Protein AF-A0A3M1BDI4-F1 (afdb_monomer)

Nearest PDB structures (foldseek):
  7b5i-assembly1_AA  TM=7.059E-01  e=6.772E-08  Nostoc sp. PCC 7120 = FACHB-418
  7adz-assembly1_0A  TM=6.564E-01  e=5.401E-08  Algoriphagus machipongonensis
  9b42-assembly1_H  TM=4.710E-01  e=7.759E-03  Pseudomonas virus Pa193
  8fvh-assembly1_b  TM=4.105E-01  e=3.999E-02  Pseudomonas phage vB_PaeM_E217
  2erj-assembly2_F  TM=3.329E-01  e=6.653E-02  Homo sapiens

Solvent-accessible surface area (backbone atoms only — not comparable to full-atom values): 19518 Å² total; per-residue (Å²): 93,22,42,87,61,47,64,57,43,52,52,45,24,55,42,50,52,51,42,52,47,34,41,75,73,70,43,70,74,48,45,66,43,73,42,61,83,77,54,57,60,73,90,56,70,55,34,30,39,34,48,28,82,79,47,77,45,76,39,80,85,42,53,84,39,60,57,91,83,80,45,59,94,79,38,48,64,62,41,32,53,29,29,32,41,32,33,40,38,35,44,42,62,42,84,50,84,74,50,74,78,64,70,54,65,57,60,55,47,28,52,49,53,42,52,50,55,53,48,54,45,63,78,50,36,62,46,46,50,65,56,40,52,67,55,40,56,81,81,48,46,79,80,52,46,60,60,62,87,64,56,36,30,51,40,84,41,91,69,53,74,67,56,52,50,51,53,34,59,72,56,76,48,83,83,71,73,66,52,39,33,38,36,36,55,46,55,29,52,60,89,66,83,67,47,71,67,80,79,86,86,60,36,64,97,81,57,50,67,86,86,77,84,89,69,82,72,36,34,68,75,44,78,46,70,64,95,64,102,61,96,46,46,46,61,50,40,59,39,41,37,34,37,37,57,60,58,58,83,45,52,36,39,37,40,38,39,97,91,52,95,65,70,44,76,44,65,51,49,88,87,51,46,38,44,38,40,36,35,70,41,57,47,66,86,41,72,65,42,62,75,73,51,76,67,45,68,27,42,37,30,46,38,33,31,44,100,90,46,79,75,42,67,31,53,76,46,82,44,47,36,41,77,83,86,90,75,85,80,84,78,78,74,85,128

Foldseek 3Di:
DAAPCLVVLVVLLLLVLLQVLCVVVVNNFEHEAADQPVCPPPPDQAKYKYKYFQDKDFDPPQQPDDDPPVDDVQWDFHTWGKIKTKIKIFIAGGDDPVCVVVVPVRVVVRVVSQVSSVVSCVVPQWADLVSSLVSDDPVCSVVGPSPDDDIKGKAWDDDDPVRLVVSVVVSVDDRGDITMIIIDIRTHGDPDDMDHDDDDPAQPPVSDHDDDDPDDAWAFPDWDFPDDPDPAHEAFGKIKTFTAQQDAPFKWKWWDDPPAPDIDIWGFDPPDDRGMTMTTGHHPPDPCSVVRDDFAKIWIWMWHDHPPDPIGIYDIDIGGYHDDDPDDDDPDDDD

Secondary structure (DSSP, 8-state):
---TTHHHHHHHHHHHHHHHHHHHTT-TTPEEE---TTTTTTT--S-EEEEEEEEEEE-TTTTT---TTTS-TT-B----EEEEEEEEEEEE----TTHHHHSSHHHHHHHHHHHHHHHHHHH--EE-HHHHHHTS-TTGGGT-----SSPEEEEEEPPPHHHHHHHHHHTTS----EEEEEEEEEEE---SPPBPPPP---SSTTS-------SPPPEEEEEEPPSSS-SSB-TT-EEEEEEES---SEEEEEEE-TT-SS-EEEPPPSS--SSEEEEEPPPTT-HHHHHH--SEEEEEEEEEE-SSSPPEEEEEEEEEE----------PPP-

pLDDT: mean 84.53, std 10.42, range [51.0, 97.62]

Structure (mmCIF, N/CA/C/O backbone):
data_AF-A0A3M1BDI4-F1
#
_entry.id   AF-A0A3M1BDI4-F1
#
loop_
_atom_site.group_PDB
_atom_site.id
_atom_site.type_symbol
_atom_site.label_atom_id
_atom_site.label_alt_id
_atom_site.label_comp_id
_atom_site.label_asym_id
_atom_site.label_entity_id
_atom_site.label_seq_id
_atom_site.pdbx_PDB_ins_code
_atom_site.Cartn_x
_atom_site.Cartn_y
_atom_site.Cartn_z
_atom_site.occupancy
_atom_site.B_iso_or_equiv
_atom_site.auth_seq_id
_atom_site.auth_comp_id
_atom_site.auth_asym_id
_atom_site.auth_atom_id
_atom_site.pdbx_PDB_model_num
ATOM 1 N N . MET A 1 1 ? 11.043 -15.111 -0.184 1.00 62.72 1 MET A N 1
ATOM 2 C CA . MET A 1 1 ? 10.986 -13.849 0.579 1.00 62.72 1 MET A CA 1
ATOM 3 C C . MET A 1 1 ? 11.565 -12.783 -0.316 1.00 62.72 1 MET A C 1
ATOM 5 O O . MET A 1 1 ? 12.757 -12.857 -0.602 1.00 62.72 1 MET A O 1
ATOM 9 N N . SER A 1 2 ? 10.750 -11.836 -0.771 1.00 76.94 2 SER A N 1
ATOM 10 C CA . SER A 1 2 ? 11.238 -10.775 -1.657 1.00 76.94 2 SER A CA 1
ATOM 11 C C . SER A 1 2 ? 12.243 -9.891 -0.916 1.00 76.94 2 SER A C 1
ATOM 13 O O . SER A 1 2 ? 11.945 -9.356 0.152 1.00 76.94 2 SER A O 1
ATOM 15 N N . ASN A 1 3 ? 13.457 -9.769 -1.450 1.00 83.62 3 ASN A N 1
ATOM 16 C CA . ASN A 1 3 ? 14.582 -9.082 -0.809 1.00 83.62 3 ASN A CA 1
ATOM 17 C C . ASN A 1 3 ? 14.910 -7.755 -1.523 1.00 83.62 3 ASN A C 1
ATOM 19 O O . ASN A 1 3 ? 14.220 -7.341 -2.457 1.00 83.62 3 ASN A O 1
ATOM 23 N N . ALA A 1 4 ? 15.981 -7.076 -1.100 1.00 83.25 4 ALA A N 1
ATOM 24 C CA . ALA A 1 4 ? 16.417 -5.813 -1.704 1.00 83.25 4 ALA A CA 1
ATOM 25 C C . ALA A 1 4 ? 16.771 -5.925 -3.203 1.00 83.25 4 ALA A C 1
ATOM 27 O O . ALA A 1 4 ? 16.759 -4.921 -3.912 1.00 83.25 4 ALA A O 1
ATOM 28 N N . LEU A 1 5 ? 17.041 -7.135 -3.705 1.00 85.19 5 LEU A N 1
ATOM 29 C CA . LEU A 1 5 ? 17.376 -7.389 -5.108 1.00 85.19 5 LEU A CA 1
ATOM 30 C C . LEU A 1 5 ? 16.141 -7.439 -6.023 1.00 85.19 5 LEU A C 1
ATOM 32 O O . LEU A 1 5 ? 16.285 -7.514 -7.242 1.00 85.19 5 LEU A O 1
ATOM 36 N N . SER A 1 6 ? 14.930 -7.330 -5.469 1.00 86.44 6 SER A N 1
ATOM 37 C CA . SER A 1 6 ? 13.676 -7.370 -6.237 1.00 86.44 6 SER A CA 1
ATOM 38 C C . SER A 1 6 ? 13.611 -6.299 -7.337 1.00 86.44 6 SER A C 1
ATOM 40 O O . SER A 1 6 ? 13.099 -6.561 -8.420 1.00 86.44 6 SER A O 1
ATOM 42 N N . ILE A 1 7 ? 14.194 -5.115 -7.112 1.00 89.69 7 ILE A N 1
ATOM 43 C CA . ILE A 1 7 ? 14.267 -4.044 -8.126 1.00 89.69 7 ILE A CA 1
ATOM 44 C C . ILE A 1 7 ? 15.152 -4.464 -9.311 1.00 89.69 7 ILE A C 1
ATOM 46 O O . ILE A 1 7 ? 14.807 -4.233 -10.473 1.00 89.69 7 ILE A O 1
ATOM 50 N N . ALA A 1 8 ? 16.292 -5.100 -9.025 1.00 88.69 8 ALA A N 1
ATOM 51 C CA . ALA A 1 8 ? 17.204 -5.592 -10.051 1.00 88.69 8 ALA A CA 1
ATOM 52 C C . ALA A 1 8 ? 16.559 -6.726 -10.860 1.00 88.69 8 ALA A C 1
ATOM 54 O O . ALA A 1 8 ? 16.638 -6.710 -12.086 1.00 88.69 8 ALA A O 1
ATOM 55 N N . ALA A 1 9 ? 15.848 -7.641 -10.193 1.00 88.00 9 ALA A N 1
ATOM 56 C CA . ALA A 1 9 ? 15.121 -8.725 -10.850 1.00 88.00 9 ALA A CA 1
ATOM 57 C C . ALA A 1 9 ? 14.045 -8.214 -11.814 1.00 88.00 9 ALA A C 1
ATOM 59 O O . ALA A 1 9 ? 13.989 -8.649 -12.964 1.00 88.00 9 ALA A O 1
ATOM 60 N N . VAL A 1 10 ? 13.237 -7.240 -11.386 1.00 90.75 10 VAL A N 1
ATOM 61 C CA . VAL A 1 10 ? 12.221 -6.617 -12.247 1.00 90.75 10 VAL A CA 1
ATOM 62 C C . VAL A 1 10 ? 12.873 -5.916 -13.440 1.00 90.75 10 VAL A C 1
ATOM 64 O O . VAL A 1 10 ? 12.442 -6.105 -14.574 1.00 90.75 10 VAL A O 1
ATOM 67 N N . THR A 1 11 ? 13.968 -5.183 -13.221 1.00 92.19 11 THR A N 1
ATOM 68 C CA . THR A 1 11 ? 14.703 -4.511 -14.307 1.00 92.19 11 THR A CA 1
ATOM 69 C C . THR A 1 11 ? 15.280 -5.510 -15.318 1.00 92.19 11 THR A C 1
ATOM 71 O O . THR A 1 11 ? 15.167 -5.299 -16.524 1.00 92.19 11 THR A O 1
ATOM 74 N N . ALA A 1 12 ? 15.874 -6.610 -14.846 1.00 90.06 12 ALA A N 1
ATOM 75 C CA . ALA A 1 12 ? 16.405 -7.671 -15.701 1.00 90.06 12 ALA A CA 1
ATOM 76 C C . ALA A 1 12 ? 15.294 -8.373 -16.495 1.00 90.06 12 ALA A C 1
ATOM 78 O O . ALA A 1 12 ? 15.466 -8.654 -17.678 1.00 90.06 12 ALA A O 1
ATOM 79 N N . THR A 1 13 ? 14.136 -8.590 -15.868 1.00 90.75 13 THR A N 1
ATOM 80 C CA . THR A 1 13 ? 12.965 -9.191 -16.520 1.00 90.75 13 THR A CA 1
ATOM 81 C C . THR A 1 13 ? 12.441 -8.298 -17.637 1.00 90.75 13 THR A C 1
ATOM 83 O O . THR A 1 13 ? 12.254 -8.774 -18.749 1.00 90.75 13 THR A O 1
ATOM 86 N N . LEU A 1 14 ? 12.277 -6.995 -17.383 1.00 93.00 14 LEU A N 1
ATOM 87 C CA . LEU A 1 14 ? 11.850 -6.032 -18.404 1.00 93.00 14 LEU A CA 1
ATOM 88 C C . LEU A 1 14 ? 12.836 -5.959 -19.571 1.00 93.00 14 LEU A C 1
ATOM 90 O O . LEU A 1 14 ? 12.423 -5.923 -20.727 1.00 93.00 14 LEU A O 1
ATOM 94 N N . ARG A 1 15 ? 14.140 -5.966 -19.274 1.00 92.88 15 ARG A N 1
ATOM 95 C CA . ARG A 1 15 ? 15.182 -6.012 -20.301 1.00 92.88 15 ARG A CA 1
ATOM 96 C C . ARG A 1 15 ? 15.047 -7.263 -21.170 1.00 92.88 15 ARG A C 1
ATOM 98 O O . ARG A 1 15 ? 14.983 -7.136 -22.385 1.00 92.88 15 ARG A O 1
ATOM 105 N N . ASN A 1 16 ? 14.968 -8.440 -20.553 1.00 90.88 16 ASN A N 1
ATOM 106 C CA . ASN A 1 16 ? 14.887 -9.709 -21.274 1.00 90.88 16 ASN A CA 1
ATOM 107 C C . ASN A 1 16 ? 13.584 -9.847 -22.067 1.00 90.88 16 ASN A C 1
ATOM 109 O O . ASN A 1 16 ? 13.605 -10.374 -23.174 1.00 90.88 16 ASN A O 1
ATOM 113 N N . LEU A 1 17 ? 12.473 -9.332 -21.537 1.00 91.88 17 LEU A N 1
ATOM 114 C CA . LEU A 1 17 ? 11.193 -9.265 -22.237 1.00 91.88 17 LEU A CA 1
ATOM 115 C C . LEU A 1 17 ? 11.310 -8.430 -23.515 1.00 91.88 17 LEU A C 1
ATOM 117 O O . LEU A 1 17 ? 10.859 -8.860 -24.575 1.00 91.88 17 LEU A O 1
ATOM 121 N N . LEU A 1 18 ? 11.954 -7.262 -23.433 1.00 92.38 18 LEU A N 1
ATOM 122 C CA . LEU A 1 18 ? 12.205 -6.424 -24.603 1.00 92.38 18 LEU A CA 1
ATOM 123 C C . LEU A 1 18 ? 13.181 -7.094 -25.579 1.00 92.38 18 LEU A C 1
ATOM 125 O O . LEU A 1 18 ? 12.882 -7.139 -26.767 1.00 92.38 18 LEU A O 1
ATOM 129 N N . ASP A 1 19 ? 14.295 -7.659 -25.100 1.00 91.75 19 ASP A N 1
ATOM 130 C CA . ASP A 1 19 ? 15.282 -8.359 -25.938 1.00 91.75 19 ASP A CA 1
ATOM 131 C C . ASP A 1 19 ? 14.628 -9.527 -26.709 1.00 91.75 19 ASP A C 1
ATOM 133 O O . ASP A 1 19 ? 14.758 -9.631 -27.929 1.00 91.75 19 ASP A O 1
ATOM 137 N N . GLN A 1 20 ? 13.861 -10.386 -26.029 1.00 90.31 20 GLN A N 1
ATOM 138 C CA . GLN A 1 20 ? 13.157 -11.510 -26.661 1.00 90.31 20 GLN A CA 1
ATOM 139 C C . GLN A 1 20 ? 12.059 -11.038 -27.620 1.00 90.31 20 GLN A C 1
ATOM 141 O O . GLN A 1 20 ? 11.921 -11.579 -28.718 1.00 90.31 20 GLN A O 1
ATOM 146 N N . GLY A 1 21 ? 11.290 -10.020 -27.230 1.00 90.25 21 GLY A N 1
ATOM 147 C CA . GLY A 1 21 ? 10.249 -9.446 -28.075 1.00 90.25 21 GLY A CA 1
ATOM 148 C C . GLY A 1 21 ? 10.804 -8.832 -29.363 1.00 90.25 21 GLY A C 1
ATOM 149 O O . GLY A 1 21 ? 10.223 -9.027 -30.429 1.00 90.25 21 GLY A O 1
ATOM 150 N N . LEU A 1 22 ? 11.958 -8.161 -29.291 1.00 90.44 22 LEU A N 1
ATOM 151 C CA . LEU A 1 22 ? 12.662 -7.606 -30.452 1.00 90.44 22 LEU A CA 1
ATOM 152 C C . LEU A 1 22 ? 13.152 -8.704 -31.398 1.00 90.44 22 LEU A C 1
ATOM 154 O O . LEU A 1 22 ? 12.934 -8.614 -32.607 1.00 90.44 22 LEU A O 1
ATOM 158 N N . ILE A 1 23 ? 13.748 -9.770 -30.856 1.00 90.25 23 ILE A N 1
ATOM 159 C CA . ILE A 1 23 ? 14.178 -10.932 -31.646 1.00 90.25 23 ILE A CA 1
ATOM 160 C C . ILE A 1 23 ? 12.980 -11.556 -32.377 1.00 90.25 23 ILE A C 1
ATOM 162 O O . ILE A 1 23 ? 13.057 -11.805 -33.580 1.00 90.25 23 ILE A O 1
ATOM 166 N N . ASN A 1 24 ? 11.857 -11.753 -31.681 1.00 88.75 24 ASN A N 1
ATOM 167 C CA . ASN A 1 24 ? 10.639 -12.329 -32.258 1.00 88.75 24 ASN A CA 1
ATOM 168 C C . ASN A 1 24 ? 10.003 -11.433 -33.332 1.00 88.75 24 ASN A C 1
ATOM 170 O O . ASN A 1 24 ? 9.415 -11.939 -34.286 1.00 88.75 24 ASN A O 1
ATOM 174 N N . ALA A 1 25 ? 10.147 -10.114 -33.205 1.00 87.69 25 ALA A N 1
ATOM 175 C CA . ALA A 1 25 ? 9.682 -9.145 -34.192 1.00 87.69 25 ALA A CA 1
ATOM 176 C C . ALA A 1 25 ? 10.620 -9.000 -35.412 1.00 87.69 25 ALA A C 1
ATOM 178 O O . ALA A 1 25 ? 10.320 -8.226 -36.321 1.00 87.69 25 ALA A O 1
ATOM 179 N N . GLY A 1 26 ? 11.734 -9.742 -35.455 1.00 86.31 26 GLY A N 1
ATOM 180 C CA . GLY A 1 26 ? 12.703 -9.718 -36.555 1.00 86.31 26 GLY A CA 1
ATOM 181 C C . GLY A 1 26 ? 13.794 -8.650 -36.428 1.00 86.31 26 GLY A C 1
ATOM 182 O O . GLY A 1 26 ? 14.570 -8.470 -37.361 1.00 86.31 26 GLY A O 1
ATOM 183 N N . GLU A 1 27 ? 13.897 -7.978 -35.279 1.00 83.25 27 GLU A N 1
ATOM 184 C CA . GLU A 1 27 ? 14.849 -6.893 -34.997 1.00 83.25 27 GLU A CA 1
ATOM 185 C C . GLU A 1 27 ? 16.040 -7.395 -34.152 1.00 83.25 27 GLU A C 1
ATOM 187 O O . GLU A 1 27 ? 16.435 -6.791 -33.156 1.00 83.25 27 GLU A O 1
ATOM 192 N N . ALA A 1 28 ? 16.633 -8.532 -34.531 1.00 75.06 28 ALA A N 1
ATOM 193 C CA . ALA A 1 28 ? 17.684 -9.206 -33.752 1.00 75.06 28 ALA A CA 1
ATOM 194 C C . ALA A 1 28 ? 19.013 -8.421 -33.625 1.00 75.06 28 ALA A C 1
ATOM 196 O O . ALA A 1 28 ? 19.903 -8.838 -32.886 1.00 75.06 28 ALA A O 1
ATOM 197 N N . GLY A 1 29 ? 19.168 -7.308 -34.351 1.00 81.06 29 GLY A N 1
ATOM 198 C CA . GLY A 1 29 ? 20.320 -6.403 -34.250 1.00 81.06 29 GLY A CA 1
ATOM 199 C C . GLY A 1 29 ? 20.182 -5.320 -33.173 1.00 81.06 29 GLY A C 1
ATOM 200 O O . GLY A 1 29 ? 21.154 -4.612 -32.909 1.00 81.06 29 GLY A O 1
ATOM 201 N N . VAL A 1 30 ? 19.002 -5.182 -32.555 1.00 86.62 30 VAL A N 1
ATOM 202 C CA . VAL A 1 30 ? 18.720 -4.141 -31.560 1.00 86.62 30 VAL A CA 1
ATOM 203 C C . VAL A 1 30 ? 19.148 -4.608 -30.172 1.00 86.62 30 VAL A C 1
ATOM 205 O O . VAL A 1 30 ? 18.727 -5.661 -29.706 1.00 86.62 30 VAL A O 1
ATOM 208 N N . THR A 1 31 ? 19.962 -3.811 -29.480 1.00 90.38 31 THR A N 1
ATOM 209 C CA . THR A 1 31 ? 20.426 -4.137 -28.119 1.00 90.38 31 THR A CA 1
ATOM 210 C C . THR A 1 31 ? 19.593 -3.427 -27.052 1.00 90.38 31 THR A C 1
ATOM 212 O O . THR A 1 31 ? 19.461 -2.203 -27.100 1.00 90.38 31 THR A O 1
ATOM 215 N N . VAL A 1 32 ? 19.101 -4.135 -26.026 1.00 91.50 32 VAL A N 1
ATOM 216 C CA . VAL A 1 32 ? 18.485 -3.479 -24.859 1.00 91.50 32 VAL A CA 1
ATOM 217 C C . VAL A 1 32 ? 19.522 -3.201 -23.769 1.00 91.50 32 VAL A C 1
ATOM 219 O O . VAL A 1 32 ? 20.272 -4.074 -23.321 1.00 91.50 32 VAL A O 1
ATOM 222 N N . THR A 1 33 ? 19.563 -1.950 -23.317 1.00 92.56 33 THR A N 1
ATOM 223 C CA . THR A 1 33 ? 20.468 -1.457 -22.272 1.00 92.56 33 THR A CA 1
ATOM 224 C C . THR A 1 33 ? 19.683 -0.878 -21.098 1.00 92.56 33 THR A C 1
ATOM 226 O O . THR A 1 33 ? 18.527 -0.494 -21.237 1.00 92.56 33 THR A O 1
ATOM 229 N N . THR A 1 34 ? 20.294 -0.842 -19.913 1.00 92.88 34 THR A N 1
ATOM 230 C CA . THR A 1 34 ? 19.674 -0.304 -18.686 1.00 92.88 34 THR A CA 1
ATOM 231 C C . THR A 1 34 ? 20.561 0.756 -18.034 1.00 92.88 34 THR A C 1
ATOM 233 O O . THR A 1 34 ? 20.795 0.749 -16.823 1.00 92.88 34 THR A O 1
ATOM 236 N N . ARG A 1 35 ? 21.178 1.608 -18.859 1.00 91.94 35 ARG A N 1
ATOM 237 C CA . ARG A 1 35 ? 22.200 2.570 -18.433 1.00 91.94 35 ARG A CA 1
ATOM 238 C C . ARG A 1 35 ? 21.596 3.965 -18.238 1.00 91.94 35 ARG A C 1
ATOM 240 O O . ARG A 1 35 ? 20.565 4.290 -18.827 1.00 91.94 35 ARG A O 1
ATOM 247 N N . PRO A 1 36 ? 22.257 4.825 -17.447 1.00 90.75 36 PRO A N 1
ATOM 248 C CA . PRO A 1 36 ? 21.964 6.251 -17.438 1.00 90.75 36 PRO A CA 1
ATOM 249 C C . PRO A 1 36 ? 21.966 6.851 -18.862 1.00 90.75 36 PRO A C 1
ATOM 251 O O . PRO A 1 36 ? 22.813 6.453 -19.672 1.00 90.75 36 PRO A O 1
ATOM 254 N N . PRO A 1 37 ? 21.051 7.786 -19.193 1.00 87.50 37 PRO A N 1
ATOM 255 C CA . PRO A 1 37 ? 20.913 8.331 -20.550 1.00 87.50 37 PRO A CA 1
ATOM 256 C C . PRO A 1 37 ? 22.176 8.992 -21.128 1.00 87.50 37 PRO A C 1
ATOM 258 O O . PRO A 1 37 ? 22.365 8.973 -22.343 1.00 87.50 37 PRO A O 1
ATOM 261 N N . ASP A 1 38 ? 23.066 9.522 -20.284 1.00 86.06 38 ASP A N 1
ATOM 262 C CA . ASP A 1 38 ? 24.374 10.089 -20.658 1.00 86.06 38 ASP A CA 1
ATOM 263 C C . ASP A 1 38 ? 25.376 9.028 -21.132 1.00 86.06 38 ASP A C 1
ATOM 265 O O . ASP A 1 38 ? 26.219 9.301 -21.986 1.00 86.06 38 ASP A O 1
ATOM 269 N N . ARG A 1 39 ? 25.269 7.796 -20.622 1.00 86.12 39 ARG A N 1
ATOM 270 C CA . ARG A 1 39 ? 26.163 6.671 -20.952 1.00 86.12 39 ARG A CA 1
ATOM 271 C C . ARG A 1 39 ? 25.504 5.598 -21.803 1.00 86.12 39 ARG A C 1
ATOM 273 O O . ARG A 1 39 ? 26.149 4.592 -22.108 1.00 86.12 39 ARG A O 1
ATOM 280 N N . ALA A 1 40 ? 24.247 5.792 -22.189 1.00 82.50 40 ALA A N 1
ATOM 281 C CA . ALA A 1 40 ? 23.485 4.808 -22.944 1.00 82.50 40 ALA A CA 1
ATOM 282 C C . ALA A 1 40 ? 24.165 4.445 -24.276 1.00 82.50 40 ALA A C 1
ATOM 284 O O . ALA A 1 40 ? 24.165 3.278 -24.640 1.00 82.50 40 ALA A O 1
ATOM 285 N N . ARG A 1 41 ? 24.807 5.397 -24.974 1.00 78.81 41 ARG A N 1
ATOM 286 C CA . ARG A 1 41 ? 25.535 5.137 -26.240 1.00 78.81 41 ARG A CA 1
ATOM 287 C C . ARG A 1 41 ? 27.004 4.726 -26.074 1.00 78.81 41 ARG A C 1
ATOM 289 O O . ARG A 1 41 ? 27.660 4.423 -27.066 1.00 78.81 41 ARG A O 1
ATOM 296 N N . ASN A 1 42 ? 27.557 4.708 -24.859 1.00 72.25 42 ASN A N 1
ATOM 297 C CA . ASN A 1 42 ? 28.986 4.430 -24.676 1.00 72.25 42 ASN A CA 1
ATOM 298 C C . ASN A 1 42 ? 29.305 2.954 -24.973 1.00 72.25 42 ASN A C 1
ATOM 300 O O . ASN A 1 42 ? 29.129 2.088 -24.110 1.00 72.25 42 ASN A O 1
ATOM 304 N N . GLY A 1 43 ? 29.804 2.686 -26.183 1.00 64.00 43 GLY A N 1
ATOM 305 C CA . GLY A 1 43 ? 30.254 1.365 -26.632 1.00 64.00 43 GLY A CA 1
ATOM 306 C C . GLY A 1 43 ? 29.285 0.603 -27.544 1.00 64.00 43 GLY A C 1
ATOM 307 O O . GLY A 1 43 ? 29.583 -0.544 -27.864 1.00 64.00 43 GLY A O 1
ATOM 308 N N . THR A 1 44 ? 28.179 1.217 -27.983 1.00 66.88 44 THR A N 1
ATOM 309 C CA . THR A 1 44 ? 27.212 0.600 -28.910 1.00 66.88 44 THR A CA 1
ATOM 310 C C . THR A 1 44 ? 26.984 1.519 -30.110 1.00 66.88 44 THR A C 1
ATOM 312 O O . THR A 1 44 ? 26.496 2.638 -29.949 1.00 66.88 44 THR A O 1
ATOM 315 N N . ASN A 1 45 ? 27.329 1.049 -31.311 1.00 68.69 45 ASN A N 1
ATOM 316 C CA . ASN A 1 45 ? 27.161 1.813 -32.557 1.00 68.69 45 ASN A CA 1
ATOM 317 C C . ASN A 1 45 ? 25.882 1.448 -33.331 1.00 68.69 45 ASN A C 1
ATOM 319 O O . ASN A 1 45 ? 25.514 2.171 -34.251 1.00 68.69 45 ASN A O 1
ATOM 323 N N . GLY A 1 46 ? 25.223 0.344 -32.966 1.00 79.62 46 GLY A N 1
ATOM 324 C CA . GLY A 1 46 ? 23.983 -0.120 -33.590 1.00 79.62 46 GLY A CA 1
ATOM 325 C C . GLY A 1 46 ? 22.720 0.396 -32.904 1.00 79.62 46 GLY A C 1
ATOM 326 O O . GLY A 1 46 ? 22.778 1.160 -31.936 1.00 79.62 46 GLY A O 1
ATOM 327 N N . ASP A 1 47 ? 21.582 -0.065 -33.411 1.00 87.56 47 ASP A N 1
ATOM 328 C CA . ASP A 1 47 ? 20.267 0.231 -32.858 1.00 87.56 47 ASP A CA 1
ATOM 329 C C . ASP A 1 47 ? 20.149 -0.307 -31.429 1.00 87.56 47 ASP A C 1
ATOM 331 O O . ASP A 1 47 ? 20.558 -1.427 -31.110 1.00 87.56 47 ASP A O 1
ATOM 335 N N . GLN A 1 48 ? 19.592 0.502 -30.537 1.00 90.00 48 GLN A N 1
ATOM 336 C CA . GLN A 1 48 ? 19.430 0.137 -29.141 1.00 90.00 48 GLN A CA 1
ATOM 337 C C . GLN A 1 48 ? 18.203 0.789 -28.511 1.00 90.00 48 GLN A C 1
ATOM 339 O O . GLN A 1 48 ? 17.820 1.918 -28.825 1.00 90.00 48 GLN A O 1
ATOM 344 N N . ILE A 1 49 ? 17.629 0.092 -27.540 1.00 92.62 49 ILE A N 1
ATOM 345 C CA . ILE A 1 49 ? 16.601 0.624 -26.648 1.00 92.62 49 ILE A CA 1
ATOM 346 C C . ILE A 1 49 ? 17.204 0.698 -25.249 1.00 92.62 49 ILE A C 1
ATOM 348 O O . ILE A 1 49 ? 17.820 -0.253 -24.773 1.00 92.62 49 ILE A O 1
ATOM 352 N N . ASN A 1 50 ? 17.060 1.835 -24.579 1.00 94.38 50 ASN A N 1
ATOM 353 C CA . ASN A 1 50 ? 17.517 2.004 -23.208 1.00 94.38 50 ASN A CA 1
ATOM 354 C C . ASN A 1 50 ? 16.322 2.096 -22.260 1.00 94.38 50 ASN A C 1
ATOM 356 O O . ASN A 1 50 ? 15.418 2.901 -22.468 1.00 94.38 50 ASN A O 1
ATOM 360 N N . LEU A 1 51 ? 16.353 1.287 -21.207 1.00 95.38 51 LEU A N 1
ATOM 361 C CA . LEU A 1 51 ? 15.374 1.240 -20.133 1.00 95.38 51 LEU A CA 1
ATOM 362 C C . LEU A 1 51 ? 16.004 1.812 -18.858 1.00 95.38 51 LEU A C 1
ATOM 364 O O . LEU A 1 51 ? 16.825 1.163 -18.211 1.00 95.38 51 LEU A O 1
ATOM 368 N N . PHE A 1 52 ? 15.617 3.024 -18.475 1.00 95.81 52 PHE A N 1
ATOM 369 C CA . PHE A 1 52 ? 16.217 3.726 -17.343 1.00 95.81 52 PHE A CA 1
ATOM 370 C C . PHE A 1 52 ? 15.227 3.920 -16.190 1.00 95.81 52 PHE A C 1
ATOM 372 O O . PHE A 1 52 ? 14.189 4.550 -16.364 1.00 95.81 52 PHE A O 1
ATOM 379 N N . LEU A 1 53 ? 15.557 3.416 -14.997 1.00 96.44 53 LEU A N 1
ATOM 380 C CA . LEU A 1 53 ? 14.795 3.664 -13.768 1.00 96.44 53 LEU A CA 1
ATOM 381 C C . LEU A 1 53 ? 15.123 5.065 -13.233 1.00 96.44 53 LEU A C 1
ATOM 383 O O . LEU A 1 53 ? 16.186 5.262 -12.644 1.00 96.44 53 LEU A O 1
ATOM 387 N N . TYR A 1 54 ? 14.227 6.035 -13.435 1.00 94.50 54 TYR A N 1
ATOM 388 C CA . TYR A 1 54 ? 14.483 7.438 -13.077 1.00 94.50 54 TYR A CA 1
ATOM 389 C C . TYR A 1 54 ? 13.866 7.856 -11.738 1.00 94.50 54 TYR A C 1
ATOM 391 O O . TYR A 1 54 ? 14.310 8.836 -11.140 1.00 94.50 54 TYR A O 1
ATOM 399 N N . HIS A 1 55 ? 12.841 7.145 -11.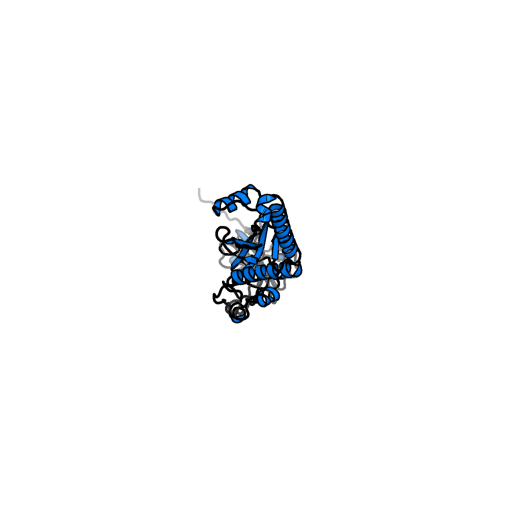260 1.00 95.12 55 HIS A N 1
ATOM 400 C CA . HIS A 1 55 ? 12.180 7.469 -10.001 1.00 95.12 55 HIS A CA 1
ATOM 401 C C . HIS A 1 55 ? 11.615 6.223 -9.308 1.00 95.12 55 HIS A C 1
ATOM 403 O O . HIS A 1 55 ? 11.201 5.263 -9.954 1.00 95.12 55 HIS A O 1
ATOM 409 N N . THR A 1 56 ? 11.576 6.255 -7.975 1.00 96.00 56 THR A N 1
ATOM 410 C CA . THR A 1 56 ? 10.953 5.228 -7.133 1.00 96.00 56 THR A CA 1
ATOM 411 C C . THR A 1 56 ? 10.052 5.898 -6.106 1.00 96.00 56 THR A C 1
ATOM 413 O O . THR A 1 56 ? 10.509 6.793 -5.391 1.00 96.00 56 THR A O 1
ATOM 416 N N . ALA A 1 57 ? 8.810 5.437 -5.987 1.00 95.94 57 ALA A N 1
ATOM 417 C CA . ALA A 1 57 ? 7.833 5.961 -5.037 1.00 95.94 57 ALA A CA 1
ATOM 418 C C . ALA A 1 57 ? 7.295 4.846 -4.134 1.00 95.94 57 ALA A C 1
ATOM 420 O O . ALA A 1 57 ? 7.178 3.701 -4.558 1.00 95.94 57 ALA A O 1
ATOM 421 N N . VAL A 1 58 ? 6.951 5.165 -2.884 1.00 94.94 58 VAL A N 1
ATOM 422 C CA . VAL A 1 58 ? 6.335 4.185 -1.974 1.00 94.94 58 VAL A CA 1
ATOM 423 C C . VAL A 1 58 ? 4.855 4.038 -2.309 1.00 94.94 58 VAL A C 1
ATOM 425 O O . VAL A 1 58 ? 4.115 5.024 -2.288 1.00 94.94 58 VAL A O 1
ATOM 428 N N . ASN A 1 59 ? 4.399 2.813 -2.569 1.00 92.81 59 ASN A N 1
ATOM 429 C CA . ASN A 1 59 ? 2.996 2.567 -2.886 1.00 92.81 59 ASN A CA 1
ATOM 430 C C . ASN A 1 59 ? 2.120 2.620 -1.613 1.00 92.81 59 ASN A C 1
ATOM 432 O O . ASN A 1 59 ? 2.412 1.939 -0.626 1.00 92.81 59 ASN A O 1
ATOM 436 N N . PRO A 1 60 ? 1.010 3.379 -1.600 1.00 91.00 60 PRO A N 1
ATOM 437 C CA . PRO A 1 60 ? 0.172 3.516 -0.411 1.00 91.00 60 PRO A CA 1
ATOM 438 C C . PRO A 1 60 ? -0.657 2.273 -0.054 1.00 91.00 60 PRO A C 1
ATOM 440 O O . PRO A 1 60 ? -1.122 2.187 1.080 1.00 91.00 60 PRO A O 1
ATOM 443 N N . THR A 1 61 ? -0.860 1.328 -0.976 1.00 86.25 61 THR A N 1
ATOM 444 C CA . THR A 1 61 ? -1.781 0.188 -0.791 1.00 86.25 61 THR A CA 1
ATOM 445 C C . THR A 1 61 ? -1.272 -0.841 0.220 1.00 86.25 61 THR A C 1
ATOM 447 O O . THR A 1 61 ? -2.038 -1.310 1.054 1.00 86.25 61 THR A O 1
ATOM 450 N N . TRP A 1 62 ? 0.030 -1.130 0.209 1.00 84.69 62 TRP A N 1
ATOM 451 C CA . TRP A 1 62 ? 0.648 -2.183 1.029 1.00 84.69 62 TRP A CA 1
ATOM 452 C C . TRP A 1 62 ? 1.444 -1.656 2.232 1.00 84.69 62 TRP A C 1
ATOM 454 O O . TRP A 1 62 ? 1.947 -2.438 3.032 1.00 84.69 62 TRP A O 1
ATOM 464 N N . ARG A 1 63 ? 1.551 -0.330 2.402 1.00 86.12 63 ARG A N 1
ATOM 465 C CA . ARG A 1 63 ? 2.458 0.282 3.397 1.00 86.12 63 ARG A CA 1
ATOM 466 C C . ARG A 1 63 ? 2.083 0.011 4.861 1.00 86.12 63 ARG A C 1
ATOM 468 O O . ARG A 1 63 ? 2.920 0.183 5.736 1.00 86.12 63 ARG A O 1
ATOM 475 N N . ASN A 1 64 ? 0.826 -0.358 5.120 1.00 88.75 64 ASN A N 1
ATOM 476 C CA . ASN A 1 64 ? 0.264 -0.539 6.465 1.00 88.75 64 ASN A CA 1
ATOM 477 C C . ASN A 1 64 ? -0.353 -1.931 6.673 1.00 88.75 64 ASN A C 1
ATOM 479 O O . ASN A 1 64 ? -1.055 -2.140 7.660 1.00 88.75 64 ASN A O 1
ATOM 483 N N . MET A 1 65 ? -0.153 -2.856 5.733 1.00 85.62 65 MET A N 1
ATOM 484 C CA . MET A 1 65 ? -0.718 -4.199 5.802 1.00 85.62 65 MET A CA 1
ATOM 485 C C . MET A 1 65 ? 0.393 -5.228 5.926 1.00 85.62 65 MET A C 1
ATOM 487 O O . MET A 1 65 ? 1.405 -5.160 5.230 1.00 85.62 65 MET A O 1
ATOM 491 N N . ASP A 1 66 ? 0.173 -6.203 6.799 1.00 83.06 66 ASP A N 1
ATOM 492 C CA . ASP A 1 66 ? 1.007 -7.391 6.829 1.00 83.06 66 ASP A CA 1
ATOM 493 C C . ASP A 1 66 ? 0.707 -8.278 5.611 1.00 83.06 66 ASP A C 1
ATOM 495 O O . ASP A 1 66 ? -0.389 -8.262 5.050 1.00 83.06 66 ASP A O 1
ATOM 499 N N . VAL A 1 67 ? 1.691 -9.078 5.204 1.00 82.00 67 VAL A N 1
ATOM 500 C CA . VAL A 1 67 ? 1.572 -9.950 4.031 1.00 82.00 67 VAL A CA 1
ATOM 501 C C . VAL A 1 67 ? 0.659 -11.165 4.358 1.00 82.00 67 VAL A C 1
ATOM 503 O O . VAL A 1 67 ? 1.013 -11.922 5.269 1.00 82.00 67 VAL A O 1
ATOM 506 N N . PRO A 1 68 ? -0.466 -11.403 3.636 1.00 72.56 68 PRO A N 1
ATOM 507 C CA . PRO A 1 68 ? -1.560 -12.319 4.032 1.00 72.56 68 PRO A CA 1
ATOM 508 C C . PRO A 1 68 ? -1.282 -13.823 4.292 1.00 72.56 68 PRO A C 1
ATOM 510 O O . PRO A 1 68 ? -2.194 -14.545 4.676 1.00 72.56 68 PRO A O 1
ATOM 513 N N . TRP A 1 69 ? -0.054 -14.328 4.166 1.00 74.44 69 TRP A N 1
ATOM 514 C CA . TRP A 1 69 ? 0.369 -15.709 4.538 1.00 74.44 69 TRP A CA 1
ATOM 515 C C . TRP A 1 69 ? 1.642 -15.714 5.388 1.00 74.44 69 TRP A C 1
ATOM 517 O O . TRP A 1 69 ? 2.158 -16.770 5.759 1.00 74.44 69 TRP A O 1
ATOM 527 N N . ARG A 1 70 ? 2.193 -14.534 5.686 1.00 77.12 70 ARG A N 1
ATOM 528 C CA . ARG A 1 70 ? 3.385 -14.398 6.526 1.00 77.12 70 ARG A CA 1
ATOM 529 C C . ARG A 1 70 ? 3.031 -14.189 7.992 1.00 77.12 70 ARG A C 1
ATOM 531 O O . ARG A 1 70 ? 3.905 -14.387 8.827 1.00 77.12 70 ARG A O 1
ATOM 538 N N . VAL A 1 71 ? 1.800 -13.825 8.314 1.00 82.25 71 VAL A N 1
ATOM 539 C CA . VAL A 1 71 ? 1.308 -13.679 9.688 1.00 82.25 71 VAL A CA 1
ATOM 540 C C . VAL A 1 71 ? 0.070 -14.533 9.882 1.00 82.25 71 VAL A C 1
ATOM 542 O O . VAL A 1 71 ? -0.807 -14.584 9.021 1.00 82.25 71 VAL A O 1
ATOM 545 N N . LYS A 1 72 ? 0.005 -15.221 11.020 1.00 82.50 72 LYS A N 1
ATOM 546 C CA . LYS A 1 72 ? -1.208 -15.920 11.451 1.00 82.50 72 LYS A CA 1
ATOM 547 C C . LYS A 1 72 ? -2.184 -14.937 12.108 1.00 82.50 72 LYS A C 1
ATOM 549 O O . LYS A 1 72 ? -1.762 -13.871 12.557 1.00 82.50 72 LYS A O 1
ATOM 554 N N . PRO A 1 73 ? -3.475 -15.289 12.237 1.00 79.81 73 PRO A N 1
ATOM 555 C CA . PRO A 1 73 ? -4.423 -14.481 12.996 1.00 79.81 73 PRO A CA 1
ATOM 556 C C . PRO A 1 73 ? -3.898 -14.161 14.402 1.00 79.81 73 PRO A C 1
ATOM 558 O O . PRO A 1 73 ? -3.514 -15.059 15.149 1.00 79.81 73 PRO A O 1
ATOM 561 N N . GLY A 1 74 ? -3.872 -12.874 14.747 1.00 79.56 74 GLY A N 1
ATOM 562 C CA . GLY A 1 74 ? -3.370 -12.378 16.029 1.00 79.56 74 GLY A CA 1
ATOM 563 C C . GLY A 1 74 ? -1.859 -12.142 16.087 1.00 79.56 74 GLY A C 1
ATOM 564 O O . GLY A 1 74 ? -1.413 -11.450 16.996 1.00 79.56 74 GLY A O 1
ATOM 565 N N . GLU A 1 75 ? -1.064 -12.639 15.137 1.00 85.94 75 GLU A N 1
ATOM 566 C CA . GLU A 1 75 ? 0.341 -12.241 15.013 1.00 85.94 75 GLU A CA 1
ATOM 567 C C . GLU A 1 75 ? 0.443 -10.842 14.399 1.00 85.94 75 GLU A C 1
ATOM 569 O O . GLU A 1 75 ? -0.398 -10.432 13.602 1.00 85.94 75 GLU A O 1
ATOM 574 N N . SER A 1 76 ? 1.488 -10.105 14.768 1.00 83.31 76 SER A N 1
ATOM 575 C CA . SER A 1 76 ? 1.815 -8.824 14.139 1.00 83.31 76 SER A CA 1
ATOM 576 C C . SER A 1 76 ? 3.159 -8.927 13.433 1.00 83.31 76 SER A C 1
ATOM 578 O O . SER A 1 76 ? 4.165 -9.350 14.025 1.00 83.31 76 SER A O 1
ATOM 580 N N . GLY A 1 77 ? 3.157 -8.563 12.154 1.00 84.31 77 GLY A N 1
ATOM 581 C CA . GLY A 1 77 ? 4.332 -8.505 11.303 1.00 84.31 77 GLY A CA 1
ATOM 582 C C . GLY A 1 77 ? 4.925 -7.103 11.227 1.00 84.31 77 GLY A C 1
ATOM 583 O O . GLY A 1 77 ? 4.551 -6.185 11.957 1.00 84.31 77 GLY A O 1
ATOM 584 N N . HIS A 1 78 ? 5.915 -6.959 10.351 1.00 87.94 78 HIS A N 1
ATOM 585 C CA . HIS A 1 78 ? 6.304 -5.654 9.836 1.00 87.94 78 HIS A CA 1
ATOM 586 C C . HIS A 1 78 ? 5.788 -5.563 8.400 1.00 87.94 78 HIS A C 1
ATOM 588 O O . HIS A 1 78 ? 6.050 -6.501 7.635 1.00 87.94 78 HIS A O 1
ATOM 594 N N . PRO A 1 79 ? 5.108 -4.468 8.015 1.00 89.12 79 PRO A N 1
ATOM 595 C CA . PRO A 1 79 ? 4.654 -4.310 6.644 1.00 89.12 79 PRO A CA 1
ATOM 596 C C . PRO A 1 79 ? 5.864 -4.317 5.694 1.00 89.12 79 PRO A C 1
ATOM 598 O O . PRO A 1 79 ? 6.952 -3.857 6.076 1.00 89.12 79 PRO A O 1
ATOM 601 N N . PRO A 1 80 ? 5.714 -4.856 4.471 1.00 90.81 80 PRO A N 1
ATOM 602 C CA . PRO A 1 80 ? 6.763 -4.764 3.466 1.00 90.81 80 PRO A CA 1
ATOM 603 C C . PRO A 1 80 ? 6.986 -3.295 3.079 1.00 90.81 80 PRO A C 1
ATOM 605 O O . PRO A 1 80 ? 6.168 -2.426 3.376 1.00 90.81 80 PRO A O 1
ATOM 608 N N . LEU A 1 81 ? 8.086 -3.012 2.387 1.00 92.00 81 LEU A N 1
ATOM 609 C CA . LEU A 1 81 ? 8.288 -1.752 1.680 1.00 92.00 81 LEU A CA 1
ATOM 610 C C . LEU A 1 81 ? 7.739 -1.908 0.256 1.00 92.00 81 LEU A C 1
ATOM 612 O O . LEU A 1 81 ? 8.390 -2.559 -0.565 1.00 92.00 81 LEU A O 1
ATOM 616 N N . PRO A 1 82 ? 6.556 -1.352 -0.053 1.00 93.69 82 PRO A N 1
ATOM 617 C CA . PRO A 1 82 ? 6.000 -1.427 -1.389 1.00 93.69 82 PRO A CA 1
ATOM 618 C C . PRO A 1 82 ? 6.489 -0.263 -2.248 1.00 93.69 82 PRO A C 1
ATOM 620 O O . PRO A 1 82 ? 6.453 0.893 -1.829 1.00 93.69 82 PRO A O 1
ATOM 623 N N . LEU A 1 83 ? 6.924 -0.559 -3.465 1.00 94.25 83 LEU A N 1
ATOM 624 C CA . LEU A 1 83 ? 7.510 0.403 -4.385 1.00 94.25 83 LEU A CA 1
ATOM 625 C C . LEU A 1 83 ? 6.781 0.396 -5.727 1.00 94.25 83 LEU A C 1
ATOM 627 O O . LEU A 1 83 ? 6.442 -0.660 -6.261 1.00 94.25 83 LEU A O 1
ATOM 631 N N . ASN A 1 84 ? 6.610 1.592 -6.277 1.00 96.38 84 ASN A N 1
ATOM 632 C CA . ASN A 1 84 ? 6.332 1.832 -7.683 1.00 96.38 84 ASN A CA 1
ATOM 633 C C . ASN A 1 84 ? 7.636 2.294 -8.328 1.00 96.38 84 ASN A C 1
ATOM 635 O O . ASN A 1 84 ? 8.303 3.206 -7.827 1.00 96.38 84 ASN A O 1
ATOM 639 N N . LEU A 1 85 ? 8.017 1.628 -9.410 1.00 96.88 85 LEU A N 1
ATOM 640 C CA . LEU A 1 85 ? 9.244 1.892 -10.146 1.00 96.88 85 LEU A CA 1
ATOM 641 C C . LEU A 1 85 ? 8.883 2.601 -11.450 1.00 96.88 85 LEU A C 1
ATOM 643 O O . LEU A 1 85 ? 8.103 2.079 -12.240 1.00 96.88 85 LEU A O 1
ATOM 647 N N . HIS A 1 86 ? 9.441 3.784 -11.677 1.00 97.25 86 HIS A N 1
ATOM 648 C CA . HIS A 1 86 ? 9.155 4.583 -12.863 1.00 97.25 86 HIS A CA 1
ATOM 649 C C . HIS A 1 86 ? 10.315 4.488 -13.850 1.00 97.25 86 HIS A C 1
ATOM 651 O O . HIS A 1 86 ? 11.427 4.962 -13.586 1.00 97.25 86 HIS A O 1
ATOM 657 N N . TYR A 1 87 ? 10.048 3.867 -14.992 1.00 97.06 87 TYR A N 1
ATOM 658 C CA . TYR A 1 87 ? 11.013 3.649 -16.057 1.00 97.06 87 TYR A CA 1
ATOM 659 C C . TYR A 1 87 ? 10.780 4.609 -17.219 1.00 97.06 87 TYR A C 1
ATOM 661 O O . TYR A 1 87 ? 9.646 4.917 -17.577 1.00 97.06 87 TYR A O 1
ATOM 669 N N . LEU A 1 88 ? 11.872 5.048 -17.833 1.00 95.69 88 LEU A N 1
ATOM 670 C CA . LEU A 1 88 ? 11.888 5.817 -19.066 1.00 95.69 88 LEU A CA 1
ATOM 671 C C . LEU A 1 88 ? 12.538 4.969 -20.157 1.00 95.69 88 LEU A C 1
ATOM 673 O O . LEU A 1 88 ? 13.677 4.525 -20.008 1.00 95.69 88 LEU A O 1
ATOM 677 N N . ILE A 1 89 ? 11.809 4.759 -21.246 1.00 95.44 89 ILE A N 1
ATOM 678 C CA . ILE A 1 89 ? 12.264 4.019 -22.418 1.00 95.44 89 ILE A CA 1
ATOM 679 C C . ILE A 1 89 ? 12.679 5.021 -23.477 1.00 95.44 89 ILE A C 1
ATOM 681 O O . ILE A 1 89 ? 11.899 5.902 -23.845 1.00 95.44 89 ILE A O 1
ATOM 685 N N . THR A 1 90 ? 13.904 4.884 -23.969 1.00 92.94 90 THR A N 1
ATOM 686 C CA . THR A 1 90 ? 14.462 5.756 -25.000 1.00 92.94 90 THR A CA 1
ATOM 687 C C . THR A 1 90 ? 15.007 4.905 -26.145 1.00 92.94 90 THR A C 1
ATOM 689 O O . THR A 1 90 ? 15.711 3.921 -25.922 1.00 92.94 90 THR A O 1
ATOM 692 N N . ALA A 1 91 ? 14.654 5.257 -27.381 1.00 91.00 91 ALA A N 1
ATOM 693 C CA . ALA A 1 91 ? 15.147 4.572 -28.574 1.00 91.00 91 ALA A CA 1
ATOM 694 C C . ALA A 1 91 ? 16.342 5.331 -29.166 1.00 91.00 91 ALA A C 1
ATOM 696 O O . ALA A 1 91 ? 16.339 6.564 -29.238 1.00 91.00 91 ALA A O 1
ATOM 697 N N . TYR A 1 92 ? 17.359 4.589 -29.596 1.00 86.88 92 TYR A N 1
ATOM 698 C CA . TYR A 1 92 ? 18.494 5.106 -30.345 1.00 86.88 92 TYR A CA 1
ATOM 699 C C . TYR A 1 92 ? 18.695 4.243 -31.586 1.00 86.88 92 TYR A C 1
ATOM 701 O O . TYR A 1 92 ? 18.916 3.044 -31.473 1.00 86.88 92 TYR A O 1
ATOM 709 N N . VAL A 1 93 ? 18.667 4.863 -32.755 1.00 82.31 93 VAL A N 1
ATOM 710 C CA . VAL A 1 93 ? 19.100 4.242 -34.010 1.00 82.31 93 VAL A CA 1
ATOM 711 C C . VAL A 1 93 ? 20.579 4.553 -34.243 1.00 82.31 93 VAL A C 1
ATOM 713 O O . VAL A 1 93 ? 21.046 5.655 -33.921 1.00 82.31 93 VAL A O 1
ATOM 716 N N . GLY A 1 94 ? 21.320 3.564 -34.740 1.00 73.25 94 GLY A N 1
ATOM 717 C CA . GLY A 1 94 ? 22.725 3.687 -35.112 1.00 73.25 94 GLY A CA 1
ATOM 718 C C . GLY A 1 94 ? 22.929 4.694 -36.244 1.00 73.25 94 GLY A C 1
ATOM 719 O O . GLY A 1 94 ? 22.062 4.909 -37.087 1.00 73.25 94 GLY A O 1
ATOM 720 N N . GLU A 1 95 ? 24.090 5.342 -36.265 1.00 64.75 95 GLU A N 1
ATOM 721 C CA . GLU A 1 95 ? 24.451 6.239 -37.365 1.00 64.75 95 GLU A CA 1
ATOM 722 C C . GLU A 1 95 ? 25.133 5.415 -38.459 1.00 64.75 95 GLU A C 1
ATOM 724 O O . GLU A 1 95 ? 26.306 5.071 -38.338 1.00 64.75 95 GLU A O 1
ATOM 729 N N . ASN A 1 96 ? 24.395 5.090 -39.523 1.00 58.38 96 ASN A N 1
ATOM 730 C CA . ASN A 1 96 ? 24.987 4.583 -40.760 1.00 58.38 96 ASN A CA 1
ATOM 731 C C . ASN A 1 96 ? 25.455 5.769 -41.622 1.00 58.38 96 ASN A C 1
ATOM 733 O O . ASN A 1 96 ? 24.758 6.782 -41.709 1.00 58.38 96 ASN A O 1
ATOM 737 N N . GLU A 1 97 ? 26.607 5.641 -42.292 1.00 51.31 97 GLU A N 1
ATOM 738 C CA . GLU A 1 97 ? 27.176 6.694 -43.160 1.00 51.31 97 GLU A CA 1
ATOM 739 C C . GLU A 1 97 ? 26.200 7.153 -44.268 1.00 51.31 97 GLU A C 1
ATOM 741 O O . GLU A 1 97 ? 26.199 8.325 -44.641 1.00 51.31 97 GLU A O 1
ATOM 746 N N . GLU A 1 98 ? 25.310 6.271 -44.740 1.00 51.00 98 GLU A N 1
ATOM 747 C CA . GLU A 1 98 ? 24.282 6.577 -45.752 1.00 51.00 98 GLU A CA 1
ATOM 748 C C . GLU A 1 98 ? 23.106 7.421 -45.216 1.00 51.00 98 GLU A C 1
ATOM 750 O O . GLU A 1 98 ? 22.491 8.192 -45.958 1.00 51.00 98 GLU A O 1
ATOM 755 N N . ASP A 1 99 ? 22.806 7.345 -43.917 1.00 53.47 99 ASP A N 1
ATOM 756 C CA . ASP A 1 99 ? 21.656 8.034 -43.314 1.00 53.47 99 ASP A CA 1
ATOM 757 C C . ASP A 1 99 ? 21.941 9.505 -42.972 1.00 53.47 99 ASP A C 1
ATOM 759 O O . ASP A 1 99 ? 21.017 10.320 -42.891 1.00 53.47 99 ASP A O 1
ATOM 763 N N . ILE A 1 100 ? 23.221 9.873 -42.848 1.00 53.44 100 ILE A N 1
ATOM 764 C CA . ILE A 1 100 ? 23.679 11.261 -42.654 1.00 53.44 100 ILE A CA 1
ATOM 765 C C . ILE A 1 100 ? 23.300 12.134 -43.863 1.00 53.44 100 ILE A C 1
ATOM 767 O O . ILE A 1 100 ? 23.028 13.325 -43.716 1.00 53.44 100 ILE A O 1
ATOM 771 N N . ILE A 1 101 ? 23.240 11.536 -45.056 1.00 51.56 101 ILE A N 1
ATOM 772 C CA . ILE A 1 101 ? 22.958 12.228 -46.320 1.00 51.56 101 ILE A CA 1
ATOM 773 C C . ILE A 1 101 ? 21.447 12.446 -46.513 1.00 51.56 101 ILE A C 1
ATOM 775 O O . ILE A 1 101 ? 21.040 13.427 -47.137 1.00 51.56 101 ILE A O 1
ATOM 779 N N . THR A 1 102 ? 20.608 11.571 -45.950 1.00 53.22 102 THR A N 1
ATOM 780 C CA . THR A 1 102 ? 19.160 11.545 -46.230 1.00 53.22 102 THR A CA 1
ATOM 781 C C . THR A 1 102 ? 18.305 12.114 -45.092 1.00 53.22 102 THR A C 1
ATOM 783 O O . THR A 1 102 ? 17.154 12.470 -45.334 1.00 53.22 102 THR A O 1
ATOM 786 N N . GLY A 1 103 ? 18.844 12.247 -43.870 1.00 54.91 103 GLY A N 1
ATOM 787 C CA . GLY A 1 103 ? 18.312 13.040 -42.743 1.00 54.91 103 GLY A CA 1
ATOM 788 C C . GLY A 1 103 ? 16.936 12.653 -42.163 1.00 54.91 103 GLY A C 1
ATOM 789 O O . GLY A 1 103 ? 16.638 12.996 -41.021 1.00 54.91 103 GLY A O 1
ATOM 790 N N . GLY A 1 104 ? 16.088 11.941 -42.911 1.00 55.59 104 GLY A N 1
ATOM 791 C CA . GLY A 1 104 ? 14.705 11.612 -42.551 1.00 55.59 104 GLY A CA 1
ATOM 792 C C . GLY A 1 104 ? 14.477 10.158 -42.131 1.00 55.59 104 GLY A C 1
ATOM 793 O O . GLY A 1 104 ? 13.546 9.881 -41.374 1.00 55.59 104 GLY A O 1
ATOM 794 N N . THR A 1 105 ? 15.327 9.226 -42.561 1.00 60.81 105 THR A N 1
ATOM 795 C CA . THR A 1 105 ? 15.213 7.784 -42.271 1.00 60.81 105 THR A CA 1
ATOM 796 C C . THR A 1 105 ? 15.475 7.453 -40.798 1.00 60.81 105 THR A C 1
ATOM 798 O O . THR A 1 105 ? 14.781 6.611 -40.226 1.00 60.81 105 THR A O 1
ATOM 801 N N . GLN A 1 106 ? 16.365 8.198 -40.132 1.00 60.31 106 GLN A N 1
ATOM 802 C CA . GLN A 1 106 ? 16.696 7.995 -38.713 1.00 60.31 106 GLN A CA 1
ATOM 803 C C . GLN A 1 106 ? 15.531 8.311 -37.760 1.00 60.31 106 GLN A C 1
ATOM 805 O O . GLN A 1 106 ? 15.300 7.596 -36.783 1.00 60.31 106 GLN A O 1
ATOM 810 N N . LEU A 1 107 ? 14.774 9.384 -38.027 1.00 63.19 107 LEU A N 1
ATOM 811 C CA . LEU A 1 107 ? 13.620 9.764 -37.201 1.00 63.19 107 LEU A CA 1
ATOM 812 C C . LEU A 1 107 ? 12.517 8.703 -37.282 1.00 63.19 107 LEU A C 1
ATOM 814 O O . LEU A 1 107 ? 11.929 8.339 -36.263 1.00 63.19 107 LEU A O 1
ATOM 818 N N . LEU A 1 108 ? 12.294 8.156 -38.479 1.00 75.19 108 LEU A N 1
ATOM 819 C CA . LEU A 1 108 ? 11.338 7.075 -38.697 1.00 75.19 108 LEU A CA 1
ATOM 820 C C . LEU A 1 108 ? 11.757 5.788 -37.970 1.00 75.19 108 LEU A C 1
ATOM 822 O O . LEU A 1 108 ? 10.907 5.133 -37.367 1.00 75.19 108 LEU A O 1
ATOM 826 N N . GLY A 1 109 ? 13.055 5.467 -37.964 1.00 81.38 109 GLY A N 1
ATOM 827 C CA . GLY A 1 109 ? 13.605 4.336 -37.213 1.00 81.38 109 GLY A CA 1
ATOM 828 C C . GLY A 1 109 ? 13.408 4.473 -35.699 1.00 81.38 109 GLY A C 1
ATOM 829 O O . GLY A 1 109 ? 12.907 3.549 -35.061 1.00 81.38 109 GLY A O 1
ATOM 830 N N . ASN A 1 110 ? 13.693 5.651 -35.125 1.00 85.06 110 ASN A N 1
ATOM 831 C CA . ASN A 1 110 ? 13.488 5.899 -33.691 1.00 85.06 110 ASN A CA 1
ATOM 832 C C . ASN A 1 110 ? 12.009 5.751 -33.295 1.00 85.06 110 ASN A C 1
ATOM 834 O O . ASN A 1 110 ? 11.697 5.159 -32.262 1.00 85.06 110 ASN A O 1
ATOM 838 N N . HIS A 1 111 ? 11.091 6.270 -34.119 1.00 88.69 111 HIS A N 1
ATOM 839 C CA . HIS A 1 111 ? 9.651 6.154 -33.877 1.00 88.69 111 HIS A CA 1
ATOM 840 C C . HIS A 1 111 ? 9.177 4.702 -33.980 1.00 88.69 111 HIS A C 1
ATOM 842 O O . HIS A 1 111 ? 8.379 4.259 -33.155 1.00 88.69 111 HIS A O 1
ATOM 848 N N . ARG A 1 112 ? 9.689 3.952 -34.964 1.00 89.50 112 ARG A N 1
ATOM 849 C CA . ARG A 1 112 ? 9.374 2.533 -35.151 1.00 89.50 112 ARG A CA 1
ATOM 850 C C . ARG A 1 112 ? 9.849 1.692 -33.969 1.00 89.50 112 ARG A C 1
ATOM 852 O O . ARG A 1 112 ? 9.048 0.936 -33.428 1.00 89.50 112 ARG A O 1
ATOM 859 N N . LEU A 1 113 ? 11.107 1.842 -33.547 1.00 90.06 113 LEU A N 1
ATOM 860 C CA . LEU A 1 113 ? 11.659 1.093 -32.413 1.00 90.06 113 LEU A CA 1
ATOM 861 C C . LEU A 1 113 ? 10.919 1.404 -31.114 1.00 90.06 113 LEU A C 1
ATOM 863 O O . LEU A 1 113 ? 10.585 0.490 -30.363 1.00 90.06 113 LEU A O 1
ATOM 867 N N . LEU A 1 114 ? 10.608 2.680 -30.867 1.00 92.75 114 LEU A N 1
ATOM 868 C CA . LEU A 1 114 ? 9.829 3.057 -29.693 1.00 92.75 114 LEU A CA 1
ATOM 869 C C . LEU A 1 114 ? 8.409 2.481 -29.753 1.00 92.75 114 LEU A C 1
ATOM 871 O O . LEU A 1 114 ? 7.947 1.919 -28.766 1.00 92.75 114 LEU A O 1
ATOM 875 N N . GLY A 1 115 ? 7.734 2.569 -30.902 1.00 93.00 115 GLY A N 1
ATOM 876 C CA . GLY A 1 115 ? 6.395 2.005 -31.087 1.00 93.00 115 GLY A CA 1
ATOM 877 C C . GLY A 1 115 ? 6.359 0.490 -30.882 1.00 93.00 115 GLY A C 1
ATOM 878 O O . GLY A 1 115 ? 5.442 -0.025 -30.247 1.00 93.00 115 GLY A O 1
ATOM 879 N N . LEU A 1 116 ? 7.391 -0.217 -31.342 1.00 93.06 116 LEU A N 1
ATOM 880 C CA . LEU A 1 116 ? 7.538 -1.653 -31.136 1.00 93.06 116 LEU A CA 1
ATOM 881 C C . LEU A 1 116 ? 7.768 -1.985 -29.657 1.00 93.06 116 LEU A C 1
ATOM 883 O O . LEU A 1 116 ? 7.070 -2.840 -29.118 1.00 93.06 116 LEU A O 1
ATOM 887 N N . ALA A 1 117 ? 8.663 -1.268 -28.969 1.00 93.94 117 ALA A N 1
ATOM 888 C CA . ALA A 1 117 ? 8.864 -1.436 -27.528 1.00 93.94 117 ALA A CA 1
ATOM 889 C C . ALA A 1 117 ? 7.567 -1.193 -26.738 1.00 93.94 117 ALA A C 1
ATOM 891 O O . ALA A 1 117 ? 7.233 -1.950 -25.828 1.00 93.94 117 ALA A O 1
ATOM 892 N N . MET A 1 118 ? 6.804 -0.163 -27.119 1.00 95.25 118 MET A N 1
ATOM 893 C CA . MET A 1 118 ? 5.512 0.138 -26.507 1.00 95.25 118 MET A CA 1
ATOM 894 C C . MET A 1 118 ? 4.479 -0.967 -26.756 1.00 95.25 118 MET A C 1
ATOM 896 O O . MET A 1 118 ? 3.737 -1.300 -25.834 1.00 95.25 118 MET A O 1
ATOM 900 N N . SER A 1 119 ? 4.449 -1.551 -27.960 1.00 95.31 119 SER A N 1
ATOM 901 C CA . SER A 1 119 ? 3.583 -2.691 -28.289 1.00 95.31 119 SER A CA 1
ATOM 902 C C . SER A 1 119 ? 3.926 -3.914 -27.441 1.00 95.31 119 SER A C 1
ATOM 904 O O . SER A 1 119 ? 3.036 -4.498 -26.837 1.00 95.31 119 SER A O 1
ATOM 906 N N . LEU A 1 120 ? 5.213 -4.254 -27.307 1.00 94.50 120 LEU A N 1
ATOM 907 C CA . LEU A 1 120 ? 5.653 -5.410 -26.516 1.00 94.50 120 LEU A CA 1
ATOM 908 C C . LEU A 1 120 ? 5.233 -5.309 -25.045 1.00 94.50 120 LEU A C 1
ATOM 910 O O . LEU A 1 120 ? 4.781 -6.294 -24.460 1.00 94.50 120 LEU A O 1
ATOM 914 N N . LEU A 1 121 ? 5.356 -4.117 -24.453 1.00 94.50 121 LEU A N 1
ATOM 915 C CA . LEU A 1 121 ? 4.920 -3.863 -23.077 1.00 94.50 121 LEU A CA 1
ATOM 916 C C . LEU A 1 121 ? 3.399 -3.798 -22.939 1.00 94.50 121 LEU A C 1
ATOM 918 O O . LEU A 1 121 ? 2.870 -4.093 -21.870 1.00 94.50 121 LEU A O 1
ATOM 922 N N . HIS A 1 122 ? 2.692 -3.405 -23.998 1.00 95.56 122 HIS A N 1
ATOM 923 C CA . HIS A 1 122 ? 1.236 -3.449 -24.027 1.00 95.56 122 HIS A CA 1
ATOM 924 C C . HIS A 1 122 ? 0.711 -4.889 -24.072 1.00 95.56 122 HIS A C 1
ATOM 926 O O . HIS A 1 122 ? -0.272 -5.189 -23.397 1.00 95.56 122 HIS A O 1
ATOM 932 N N . ASP A 1 123 ? 1.397 -5.769 -24.804 1.00 95.00 123 ASP A N 1
ATOM 933 C CA . ASP A 1 123 ? 1.055 -7.190 -24.913 1.00 95.00 123 ASP A CA 1
ATOM 934 C C . ASP A 1 123 ? 1.380 -7.969 -23.626 1.00 95.00 123 ASP A C 1
ATOM 936 O O . ASP A 1 123 ? 0.722 -8.964 -23.323 1.00 95.00 123 ASP A O 1
ATOM 940 N N . HIS A 1 124 ? 2.337 -7.482 -22.823 1.00 93.12 124 HIS A N 1
ATOM 941 C CA . HIS A 1 124 ? 2.735 -8.076 -21.540 1.00 93.12 124 HIS A CA 1
ATOM 942 C C . HIS A 1 124 ? 2.554 -7.091 -20.370 1.00 93.12 124 HIS A C 1
ATOM 944 O O . HIS A 1 124 ? 3.532 -6.661 -19.756 1.00 93.12 124 HIS A O 1
ATOM 950 N N . PRO A 1 125 ? 1.310 -6.716 -20.015 1.00 94.44 125 PRO A N 1
ATOM 951 C CA . PRO A 1 125 ? 1.052 -5.707 -18.988 1.00 94.44 125 PRO A CA 1
ATOM 952 C C . PRO A 1 125 ? 1.212 -6.239 -17.556 1.00 94.44 125 PRO A C 1
ATOM 954 O O . PRO A 1 125 ? 1.159 -5.465 -16.600 1.00 94.44 125 PRO A O 1
ATOM 957 N N . VAL A 1 126 ? 1.345 -7.554 -17.377 1.00 94.69 126 VAL A N 1
ATOM 958 C CA . VAL A 1 126 ? 1.468 -8.213 -16.075 1.00 94.69 126 VAL A CA 1
ATOM 959 C C . VAL A 1 126 ? 2.623 -9.200 -16.150 1.00 94.69 126 VAL A C 1
ATOM 961 O O . VAL A 1 126 ? 2.642 -10.040 -17.039 1.00 94.69 126 VAL A O 1
ATOM 964 N N . LEU A 1 127 ? 3.557 -9.089 -15.210 1.00 90.69 127 LEU A N 1
ATOM 965 C CA . LEU A 1 127 ? 4.662 -10.013 -15.012 1.00 90.69 127 LEU A CA 1
ATOM 966 C C . LEU A 1 127 ? 4.349 -10.914 -13.823 1.00 90.69 127 LEU A C 1
ATOM 968 O O . LEU A 1 127 ? 4.146 -10.445 -12.692 1.00 90.69 127 LEU A O 1
ATOM 972 N N . HIS A 1 128 ? 4.333 -12.213 -14.083 1.00 89.31 128 HIS A N 1
ATOM 973 C CA . HIS A 1 128 ? 4.159 -13.230 -13.060 1.00 89.31 128 HIS A CA 1
ATOM 974 C C . HIS A 1 128 ? 5.482 -13.541 -12.352 1.00 89.31 128 HIS A C 1
ATOM 976 O O . HIS A 1 128 ? 6.569 -13.389 -12.911 1.00 89.31 128 HIS A O 1
ATOM 982 N N . ALA A 1 129 ? 5.400 -14.028 -11.111 1.00 84.56 129 ALA A N 1
ATOM 983 C CA . ALA A 1 129 ? 6.588 -14.395 -10.336 1.00 84.56 129 ALA A CA 1
ATOM 984 C C . ALA A 1 129 ? 7.463 -15.440 -11.059 1.00 84.56 129 ALA A C 1
ATOM 986 O O . ALA A 1 129 ? 8.688 -15.351 -11.024 1.00 84.56 129 ALA A O 1
ATOM 987 N N . GLU A 1 130 ? 6.844 -16.391 -11.765 1.00 83.62 130 GLU A N 1
ATOM 988 C CA . GLU A 1 130 ? 7.554 -17.413 -12.543 1.00 83.62 130 GLU A CA 1
ATOM 989 C C . GLU A 1 130 ? 8.338 -16.817 -13.720 1.00 83.62 130 GLU A C 1
ATOM 991 O O . GLU A 1 130 ? 9.473 -17.219 -13.964 1.00 83.62 130 GLU A O 1
ATOM 996 N N . GLU A 1 131 ? 7.791 -15.808 -14.398 1.00 83.62 131 GLU A N 1
ATOM 997 C CA . GLU A 1 131 ? 8.471 -15.115 -15.498 1.00 83.62 131 GLU A CA 1
ATOM 998 C C . GLU A 1 131 ? 9.662 -14.304 -14.986 1.00 83.62 131 GLU A C 1
ATOM 1000 O O . GLU A 1 131 ? 10.727 -14.304 -15.603 1.00 83.62 131 GLU A O 1
ATOM 1005 N N . ILE A 1 132 ? 9.516 -13.657 -13.828 1.00 82.94 132 ILE A N 1
ATOM 1006 C CA . ILE A 1 132 ? 10.606 -12.916 -13.183 1.00 82.94 132 ILE A CA 1
ATOM 1007 C C . ILE A 1 132 ? 11.735 -13.877 -12.791 1.00 82.94 132 ILE A C 1
ATOM 1009 O O . ILE A 1 132 ? 12.905 -13.625 -13.078 1.00 82.94 132 ILE A O 1
ATOM 1013 N N . MET A 1 133 ? 11.392 -15.024 -12.200 1.00 78.50 133 MET A N 1
ATOM 1014 C CA . MET A 1 133 ? 12.362 -16.060 -11.834 1.00 78.50 133 MET A CA 1
ATOM 1015 C C . MET A 1 133 ? 13.019 -16.721 -13.054 1.00 78.50 133 MET A C 1
ATOM 1017 O O . MET A 1 133 ? 14.222 -16.994 -13.042 1.00 78.50 133 MET A O 1
ATOM 1021 N N . GLY A 1 134 ? 12.251 -16.977 -14.114 1.00 76.19 134 GLY A N 1
ATOM 1022 C CA . GLY A 1 134 ? 12.727 -17.611 -15.343 1.00 76.19 134 GLY A CA 1
ATOM 1023 C C . GLY A 1 134 ? 13.718 -16.742 -16.115 1.00 76.19 134 GLY A C 1
ATOM 1024 O O . GLY A 1 134 ? 14.702 -17.260 -16.652 1.00 76.19 134 GLY A O 1
ATOM 1025 N N . ASN A 1 135 ? 13.506 -15.424 -16.097 1.00 73.12 135 ASN A N 1
ATOM 1026 C CA . ASN A 1 135 ? 14.347 -14.444 -16.781 1.00 73.12 135 ASN A CA 1
ATOM 1027 C C . ASN A 1 135 ? 15.599 -14.030 -15.991 1.00 73.12 135 ASN A C 1
ATOM 1029 O O . ASN A 1 135 ? 16.442 -13.317 -16.529 1.00 73.12 135 ASN A O 1
ATOM 1033 N N . LEU A 1 136 ? 15.774 -14.480 -14.748 1.00 70.44 136 LEU A N 1
ATOM 1034 C CA . LEU A 1 136 ? 17.023 -14.275 -14.015 1.00 70.44 136 LEU A CA 1
ATOM 1035 C C . LEU A 1 136 ? 18.117 -15.258 -14.481 1.00 70.44 136 LEU A C 1
ATOM 1037 O O . LEU A 1 136 ? 17.811 -16.432 -14.742 1.00 70.44 136 LEU A O 1
ATOM 1041 N N . PRO A 1 137 ? 19.396 -14.830 -14.546 1.00 66.56 137 PRO A N 1
ATOM 1042 C CA . PRO A 1 137 ? 20.524 -15.727 -14.783 1.00 66.56 137 PRO A CA 1
ATOM 1043 C C . PRO A 1 137 ? 20.527 -16.883 -13.778 1.00 66.56 137 PRO A C 1
ATOM 1045 O O . PRO A 1 137 ? 20.251 -16.692 -12.598 1.00 66.56 137 PRO A O 1
ATOM 1048 N N . THR A 1 138 ? 20.865 -18.098 -14.215 1.00 66.19 138 THR A N 1
ATOM 1049 C CA . THR A 1 138 ? 20.768 -19.307 -13.372 1.00 66.19 138 THR A CA 1
ATOM 1050 C C . THR A 1 138 ? 21.573 -19.212 -12.069 1.00 66.19 138 THR A C 1
ATOM 1052 O O . THR A 1 138 ? 21.163 -19.800 -11.073 1.00 66.19 138 THR A O 1
ATOM 1055 N N . GLN A 1 139 ? 22.682 -18.461 -12.061 1.00 63.22 139 GLN A N 1
ATOM 1056 C CA . GLN A 1 139 ? 23.491 -18.205 -10.859 1.00 63.22 139 GLN A CA 1
ATOM 1057 C C . GLN A 1 139 ? 22.774 -17.292 -9.855 1.00 63.22 139 GLN A C 1
ATOM 1059 O O . GLN A 1 139 ? 22.866 -17.512 -8.655 1.00 63.22 139 GLN A O 1
ATOM 1064 N N . ASP A 1 140 ? 21.995 -16.334 -10.354 1.00 61.41 140 ASP A N 1
ATOM 1065 C CA . ASP A 1 140 ? 21.228 -15.384 -9.554 1.00 61.41 140 ASP A CA 1
ATOM 1066 C C . ASP A 1 140 ? 19.916 -16.003 -9.039 1.00 61.41 140 ASP A C 1
ATOM 1068 O O . ASP A 1 140 ? 19.418 -15.640 -7.986 1.00 61.41 140 ASP A O 1
ATOM 1072 N N . ARG A 1 141 ? 19.340 -17.018 -9.689 1.00 65.38 141 ARG A N 1
ATOM 1073 C CA . ARG A 1 141 ? 18.058 -17.604 -9.226 1.00 65.38 141 ARG A CA 1
ATOM 1074 C C . ARG A 1 141 ? 18.074 -18.109 -7.777 1.00 65.38 141 ARG A C 1
ATOM 1076 O O . ARG A 1 141 ? 17.022 -18.159 -7.146 1.00 65.38 141 ARG A O 1
ATOM 1083 N N . GLN A 1 142 ? 19.239 -18.491 -7.254 1.00 62.22 142 GLN A N 1
ATOM 1084 C CA . GLN A 1 142 ? 19.380 -18.996 -5.887 1.00 62.22 142 GLN A CA 1
ATOM 1085 C C . GLN A 1 142 ? 19.413 -17.869 -4.835 1.00 62.22 142 GLN A C 1
ATOM 1087 O O . GLN A 1 142 ? 18.916 -18.061 -3.725 1.00 62.22 142 GLN A O 1
ATOM 1092 N N . ASP A 1 143 ? 19.904 -16.682 -5.209 1.00 60.81 143 ASP A N 1
ATOM 1093 C CA . ASP A 1 143 ? 20.031 -15.502 -4.337 1.00 60.81 143 ASP A CA 1
ATOM 1094 C C . ASP A 1 143 ? 18.806 -14.561 -4.404 1.00 60.81 143 ASP A C 1
ATOM 1096 O O . ASP A 1 143 ? 18.655 -13.642 -3.589 1.00 60.81 143 ASP A O 1
ATOM 1100 N N . TYR A 1 144 ? 17.899 -14.793 -5.360 1.00 63.91 144 TYR A N 1
ATOM 1101 C CA . TYR A 1 144 ? 16.768 -13.920 -5.680 1.00 63.91 144 TYR A CA 1
ATOM 1102 C C . TYR A 1 144 ? 15.433 -14.670 -5.532 1.00 63.91 144 TYR A C 1
ATOM 1104 O O . TYR A 1 144 ? 14.736 -14.876 -6.522 1.00 63.91 144 TYR A O 1
ATOM 1112 N N . PRO A 1 145 ? 15.027 -15.100 -4.322 1.00 61.97 145 PRO A N 1
ATOM 1113 C CA . PRO A 1 145 ? 13.731 -15.740 -4.127 1.00 61.97 145 PRO A CA 1
ATOM 1114 C C . PRO A 1 145 ? 12.598 -14.712 -4.277 1.00 61.97 145 PRO A C 1
ATOM 1116 O O . PRO A 1 145 ? 12.123 -14.147 -3.286 1.00 61.97 145 PRO A O 1
ATOM 1119 N N . TYR A 1 146 ? 12.160 -14.476 -5.515 1.00 65.25 146 TYR A N 1
ATOM 1120 C CA . TYR A 1 146 ? 11.006 -13.641 -5.832 1.00 65.25 146 TYR A CA 1
ATOM 1121 C C . TYR A 1 146 ? 9.716 -14.413 -5.532 1.00 65.25 146 TYR A C 1
ATOM 1123 O O . TYR A 1 146 ? 9.100 -15.033 -6.391 1.00 65.25 146 TYR A O 1
ATOM 1131 N N . ASP A 1 147 ? 9.347 -14.409 -4.256 1.00 71.50 147 ASP A N 1
ATOM 1132 C CA . ASP A 1 147 ? 8.126 -15.019 -3.723 1.00 71.50 147 ASP A CA 1
ATOM 1133 C C . ASP A 1 147 ? 7.162 -13.892 -3.348 1.00 71.50 147 ASP A C 1
ATOM 1135 O O . ASP A 1 147 ? 6.838 -13.678 -2.175 1.00 71.50 147 ASP A O 1
ATOM 1139 N N . GLN A 1 148 ? 6.828 -13.087 -4.361 1.00 75.81 148 GLN A N 1
ATOM 1140 C CA . GLN A 1 148 ? 5.871 -12.003 -4.239 1.00 75.81 148 GLN A CA 1
ATOM 1141 C C . GLN A 1 148 ? 4.471 -12.490 -4.597 1.00 75.81 148 GLN A C 1
ATOM 1143 O O . GLN A 1 148 ? 4.249 -13.359 -5.430 1.00 75.81 148 GLN A O 1
ATOM 1148 N N . VAL A 1 149 ? 3.531 -11.863 -3.923 1.00 77.25 149 VAL A N 1
ATOM 1149 C CA . VAL A 1 149 ? 2.120 -12.193 -3.851 1.00 77.25 149 VAL A CA 1
ATOM 1150 C C . VAL A 1 149 ? 1.354 -11.530 -4.973 1.00 77.25 149 VAL A C 1
ATOM 1152 O O . VAL A 1 149 ? 0.555 -12.154 -5.660 1.00 77.25 149 VAL A O 1
ATOM 1155 N N . GLU A 1 150 ? 1.588 -10.229 -5.095 1.00 83.25 150 GLU A N 1
ATOM 1156 C CA . GLU A 1 150 ? 1.043 -9.418 -6.158 1.00 83.25 150 GLU A CA 1
ATOM 1157 C C . GLU A 1 150 ? 1.896 -9.623 -7.396 1.00 83.25 150 GLU A C 1
ATOM 1159 O O . GLU A 1 150 ? 3.128 -9.615 -7.318 1.00 83.25 150 GLU A O 1
ATOM 1164 N N . ASN A 1 151 ? 1.237 -9.766 -8.540 1.00 90.44 151 ASN A N 1
ATOM 1165 C CA . ASN A 1 151 ? 1.927 -9.722 -9.819 1.00 90.44 151 ASN A CA 1
ATOM 1166 C C . ASN A 1 151 ? 2.377 -8.284 -10.101 1.00 90.44 151 ASN A C 1
ATOM 1168 O O . ASN A 1 151 ? 1.699 -7.319 -9.732 1.00 90.44 151 ASN A O 1
ATOM 1172 N N . VAL A 1 152 ? 3.508 -8.134 -10.783 1.00 92.69 152 VAL A N 1
ATOM 1173 C CA . VAL A 1 152 ? 4.020 -6.814 -11.150 1.00 92.69 152 VAL A CA 1
ATOM 1174 C C . VAL A 1 152 ? 3.288 -6.345 -12.399 1.00 92.69 152 VAL A C 1
ATOM 1176 O O . VAL A 1 152 ? 3.314 -7.009 -13.426 1.00 92.69 152 VAL A O 1
ATOM 1179 N N . ARG A 1 153 ? 2.629 -5.195 -12.334 1.00 95.44 153 ARG A N 1
ATOM 1180 C CA . ARG A 1 153 ? 1.898 -4.587 -13.443 1.00 95.44 153 ARG A CA 1
ATOM 1181 C C . ARG A 1 153 ? 2.724 -3.484 -14.083 1.00 95.44 153 ARG A C 1
ATOM 1183 O O . ARG A 1 153 ? 3.247 -2.616 -13.390 1.00 95.44 153 ARG A O 1
ATOM 1190 N N . ILE A 1 154 ? 2.777 -3.492 -15.405 1.00 96.69 154 ILE A N 1
ATOM 1191 C CA . ILE A 1 154 ? 3.384 -2.456 -16.232 1.00 96.69 154 ILE A CA 1
ATOM 1192 C C . ILE A 1 154 ? 2.254 -1.579 -16.770 1.00 96.69 154 ILE A C 1
ATOM 1194 O O . ILE A 1 154 ? 1.328 -2.066 -17.416 1.00 96.69 154 ILE A O 1
ATOM 1198 N N . THR A 1 155 ? 2.309 -0.281 -16.487 1.00 96.81 155 THR A N 1
ATOM 1199 C CA . THR A 1 155 ? 1.285 0.683 -16.907 1.00 96.81 155 THR A CA 1
ATOM 1200 C C . THR A 1 155 ? 1.951 1.866 -17.607 1.00 96.81 155 THR A C 1
ATOM 1202 O O . THR A 1 155 ? 2.905 2.420 -17.061 1.00 96.81 155 THR A O 1
ATOM 1205 N N . PRO A 1 156 ? 1.481 2.292 -18.793 1.00 96.19 156 PRO A N 1
ATOM 1206 C CA . PRO A 1 156 ? 1.961 3.522 -19.411 1.00 96.19 156 PRO A CA 1
ATOM 1207 C C . PRO A 1 156 ? 1.726 4.718 -18.486 1.00 96.19 156 PRO A C 1
ATOM 1209 O O . PRO A 1 156 ? 0.618 4.911 -17.983 1.00 96.19 156 PRO A O 1
ATOM 1212 N N . GLN A 1 157 ? 2.754 5.537 -18.289 1.00 95.94 157 GLN A N 1
ATOM 1213 C CA . GLN A 1 157 ? 2.666 6.755 -17.498 1.00 95.94 157 GLN A CA 1
ATOM 1214 C C . GLN A 1 157 ? 2.711 7.967 -18.435 1.00 95.94 157 GLN A C 1
ATOM 1216 O O . GLN A 1 157 ? 3.773 8.281 -18.980 1.00 95.94 157 GLN A O 1
ATOM 1221 N N . PRO A 1 158 ? 1.586 8.671 -18.646 1.00 92.75 158 PRO A N 1
ATOM 1222 C CA . PRO A 1 158 ? 1.597 9.879 -19.454 1.00 92.75 158 PRO A CA 1
ATOM 1223 C C . PRO A 1 158 ? 2.379 10.971 -18.718 1.00 92.75 158 PRO A C 1
ATOM 1225 O O . PRO A 1 158 ? 2.016 11.360 -17.610 1.00 92.75 158 PRO A O 1
ATOM 1228 N N . LEU A 1 159 ? 3.447 11.464 -19.343 1.00 93.25 159 LEU A N 1
ATOM 1229 C CA . LEU A 1 159 ? 4.186 12.637 -18.882 1.00 93.25 159 LEU A CA 1
ATOM 1230 C C . LEU A 1 159 ? 3.816 13.840 -19.744 1.00 93.25 159 LEU A C 1
ATOM 1232 O O . LEU A 1 159 ? 3.753 13.749 -20.973 1.00 93.25 159 LEU A O 1
ATOM 1236 N N . SER A 1 160 ? 3.599 14.982 -19.103 1.00 94.88 160 SER A N 1
ATOM 1237 C CA . SER A 1 160 ? 3.473 16.260 -19.793 1.00 94.88 160 SER A CA 1
ATOM 1238 C C . SER A 1 160 ? 4.799 16.666 -20.444 1.00 94.88 160 SER A C 1
ATOM 1240 O O . SER A 1 160 ? 5.886 16.246 -20.032 1.00 94.88 160 SER A O 1
ATOM 1242 N N . LEU A 1 161 ? 4.721 17.547 -21.447 1.00 91.88 161 LEU A N 1
ATOM 1243 C CA . LEU A 1 161 ? 5.911 18.091 -22.106 1.00 91.88 161 LEU A CA 1
ATOM 1244 C C . LEU A 1 161 ? 6.842 18.812 -21.114 1.00 91.88 161 LEU A C 1
ATOM 1246 O O . LEU A 1 161 ? 8.063 18.773 -21.258 1.00 91.88 161 LEU A O 1
ATOM 1250 N N . GLU A 1 162 ? 6.284 19.453 -20.089 1.00 94.38 162 GLU A N 1
ATOM 1251 C CA . GLU A 1 162 ? 7.069 20.126 -19.057 1.00 94.38 162 GLU A CA 1
ATOM 1252 C C . GLU A 1 162 ? 7.846 19.121 -18.192 1.00 94.38 162 GLU A C 1
ATOM 1254 O O . GLU A 1 162 ? 9.040 19.306 -17.959 1.00 94.38 162 GLU A O 1
ATOM 1259 N N . GLU A 1 163 ? 7.203 18.036 -17.753 1.00 93.56 163 GLU A N 1
ATOM 1260 C CA . GLU A 1 163 ? 7.835 16.992 -16.937 1.00 93.56 163 GLU A CA 1
ATOM 1261 C C . GLU A 1 163 ? 8.955 16.283 -17.693 1.00 93.56 163 GLU A C 1
ATOM 1263 O O . GLU A 1 163 ? 10.071 16.174 -17.183 1.00 93.56 163 GLU A O 1
ATOM 1268 N N . ILE A 1 164 ? 8.694 15.861 -18.933 1.00 92.44 164 ILE A N 1
ATOM 1269 C CA . ILE A 1 164 ? 9.701 15.178 -19.750 1.00 92.44 164 ILE A CA 1
ATOM 1270 C C . ILE A 1 164 ? 10.885 16.111 -20.048 1.00 92.44 164 ILE A C 1
ATOM 1272 O O . ILE A 1 164 ? 12.036 15.696 -19.930 1.00 92.44 164 ILE A O 1
ATOM 1276 N N . THR A 1 165 ? 10.640 17.397 -20.327 1.00 91.50 165 THR A N 1
ATOM 1277 C CA . THR A 1 165 ? 11.716 18.378 -20.562 1.00 91.50 165 THR A CA 1
ATOM 1278 C C . THR A 1 165 ? 12.545 18.616 -19.300 1.00 91.50 165 THR A C 1
ATOM 1280 O O . THR A 1 165 ? 13.773 18.692 -19.381 1.00 91.50 165 THR A O 1
ATOM 1283 N N . LYS A 1 166 ? 11.914 18.677 -18.118 1.00 92.62 166 LYS A N 1
ATOM 1284 C CA . LYS A 1 166 ? 12.618 18.785 -16.828 1.00 92.62 166 LYS A CA 1
ATOM 1285 C C . LYS A 1 166 ? 13.497 17.567 -16.556 1.00 92.62 166 LYS A C 1
ATOM 1287 O O . LYS A 1 166 ? 14.651 17.736 -16.167 1.00 92.62 166 LYS A O 1
ATOM 1292 N N . ILE A 1 167 ? 12.978 16.363 -16.803 1.00 91.88 167 ILE A N 1
ATOM 1293 C CA . ILE A 1 167 ? 13.727 15.109 -16.655 1.00 91.88 167 ILE A CA 1
ATOM 1294 C C . ILE A 1 167 ? 14.967 15.124 -17.564 1.00 91.88 167 ILE A C 1
ATOM 1296 O O . ILE A 1 167 ? 16.085 14.948 -17.082 1.00 91.88 167 ILE A O 1
ATOM 1300 N N . TRP A 1 168 ? 14.795 15.433 -18.854 1.00 91.25 168 TRP A N 1
ATOM 1301 C CA . TRP A 1 168 ? 15.904 15.485 -19.816 1.00 91.25 168 TRP A CA 1
ATOM 1302 C C . TRP A 1 168 ? 16.925 16.588 -19.517 1.00 91.25 168 TRP A C 1
ATOM 1304 O O . TRP A 1 168 ? 18.126 16.364 -19.661 1.00 91.25 168 TRP A O 1
ATOM 1314 N N . THR A 1 169 ? 16.477 17.748 -19.029 1.00 90.50 169 THR A N 1
ATOM 1315 C CA . THR A 1 169 ? 17.378 18.824 -18.580 1.00 90.50 169 THR A CA 1
ATOM 1316 C C . THR A 1 169 ? 18.249 18.353 -17.412 1.00 90.50 169 THR A C 1
ATOM 1318 O O . THR A 1 169 ? 19.448 18.626 -17.387 1.00 90.50 169 THR A O 1
ATOM 1321 N N . GLY A 1 170 ? 17.671 17.592 -16.474 1.00 88.56 170 GLY A N 1
ATOM 1322 C CA . GLY A 1 170 ? 18.401 16.994 -15.356 1.00 88.56 170 GLY A CA 1
ATOM 1323 C C . GLY A 1 170 ? 19.471 15.987 -15.787 1.00 88.56 170 GLY A C 1
ATOM 1324 O O . GLY A 1 170 ? 20.504 15.882 -15.130 1.00 88.56 170 GLY A O 1
ATOM 1325 N N . PHE A 1 171 ? 19.272 15.293 -16.912 1.00 87.88 171 PHE A N 1
ATOM 1326 C CA . PHE A 1 171 ? 20.256 14.354 -17.458 1.00 87.88 171 PHE A CA 1
ATOM 1327 C C . PHE A 1 171 ? 21.445 15.024 -18.151 1.00 87.88 171 PHE A C 1
ATOM 1329 O O . PHE A 1 171 ? 22.398 14.324 -18.475 1.00 87.88 171 PHE A O 1
ATOM 1336 N N . GLN A 1 172 ? 21.403 16.339 -18.402 1.00 88.06 172 GLN A N 1
ATOM 1337 C CA . GLN A 1 172 ? 22.455 17.071 -19.124 1.00 88.06 172 GLN A CA 1
ATOM 1338 C C . GLN A 1 172 ? 22.767 16.481 -20.515 1.00 88.06 172 GLN A C 1
ATOM 1340 O O . GLN A 1 172 ? 23.898 16.531 -20.995 1.00 88.06 172 GLN A O 1
ATOM 1345 N N . THR A 1 173 ? 21.755 15.917 -21.179 1.00 84.94 173 THR A N 1
ATOM 1346 C CA . THR A 1 173 ? 21.869 15.304 -22.510 1.00 84.94 173 THR A CA 1
ATOM 1347 C C . THR A 1 173 ? 20.855 15.907 -23.474 1.00 84.94 173 THR A C 1
ATOM 1349 O O . THR A 1 173 ? 19.912 16.589 -23.072 1.00 84.94 173 THR A O 1
ATOM 1352 N N . GLN A 1 174 ? 21.055 15.681 -24.774 1.00 85.69 174 GLN A N 1
ATOM 1353 C CA . GLN A 1 174 ? 20.093 16.106 -25.787 1.00 85.69 174 GLN A CA 1
ATOM 1354 C C . GLN A 1 174 ? 18.759 15.388 -25.582 1.00 85.69 174 GLN A C 1
ATOM 1356 O O . GLN A 1 174 ? 18.734 14.167 -25.419 1.00 85.69 174 GLN A O 1
ATOM 1361 N N . TYR A 1 175 ? 17.665 16.149 -25.638 1.00 86.56 175 TYR A N 1
ATOM 1362 C CA . TYR A 1 175 ? 16.313 15.607 -25.574 1.00 86.56 175 TYR A CA 1
ATOM 1363 C C . TYR A 1 175 ? 16.112 14.530 -26.644 1.00 86.56 175 TYR A C 1
ATOM 1365 O O . TYR A 1 175 ? 16.419 14.750 -27.819 1.00 86.56 175 TYR A O 1
ATOM 1373 N N . ARG A 1 176 ? 15.563 13.380 -26.241 1.00 86.19 176 ARG A N 1
ATOM 1374 C CA . ARG A 1 176 ? 15.164 12.313 -27.160 1.00 86.19 176 ARG A CA 1
ATOM 1375 C C . ARG A 1 176 ? 13.737 11.865 -26.899 1.00 86.19 176 ARG A C 1
ATOM 1377 O O . ARG A 1 176 ? 13.239 11.910 -25.771 1.00 86.19 176 ARG A O 1
ATOM 1384 N N . LEU A 1 177 ? 13.101 11.394 -27.968 1.00 85.56 177 LEU A N 1
ATOM 1385 C CA . LEU A 1 177 ? 11.777 10.802 -27.885 1.00 85.56 177 LEU A CA 1
ATOM 1386 C C . LEU A 1 177 ? 11.807 9.618 -26.914 1.00 85.56 177 LEU A C 1
ATOM 1388 O O . LEU A 1 177 ? 12.687 8.758 -26.983 1.00 85.56 177 LEU A O 1
ATOM 1392 N N . SER A 1 178 ? 10.864 9.620 -25.980 1.00 92.19 178 SER A N 1
ATOM 1393 C CA . SER A 1 178 ? 10.842 8.664 -24.885 1.00 92.19 178 SER A CA 1
ATOM 1394 C C . SER A 1 178 ? 9.428 8.416 -24.379 1.00 92.19 178 SER A C 1
ATOM 1396 O O . SER A 1 178 ? 8.561 9.283 -24.486 1.00 92.19 178 SER A O 1
ATOM 1398 N N . ALA A 1 179 ? 9.206 7.216 -23.849 1.00 95.25 179 ALA A N 1
ATOM 1399 C CA . ALA A 1 179 ? 7.946 6.793 -23.249 1.00 95.25 179 ALA A CA 1
ATOM 1400 C C . ALA A 1 179 ? 8.189 6.381 -21.795 1.00 95.25 179 ALA A C 1
ATOM 1402 O O . ALA A 1 179 ? 9.169 5.694 -21.504 1.00 95.25 179 ALA A O 1
ATOM 1403 N N . ALA A 1 180 ? 7.317 6.808 -20.884 1.00 96.69 180 ALA A N 1
ATOM 1404 C CA . ALA A 1 180 ? 7.427 6.478 -19.470 1.00 96.69 180 ALA A CA 1
ATOM 1405 C C . ALA A 1 180 ? 6.433 5.384 -19.075 1.00 96.69 180 ALA A C 1
ATOM 1407 O O . ALA A 1 180 ? 5.306 5.334 -19.571 1.00 96.69 180 ALA A O 1
ATOM 1408 N N . TYR A 1 181 ? 6.867 4.519 -18.166 1.00 97.62 181 TYR A N 1
ATOM 1409 C CA . TYR A 1 181 ? 6.089 3.407 -17.643 1.00 97.62 181 TYR A CA 1
ATOM 1410 C C . TYR A 1 181 ? 6.232 3.336 -16.129 1.00 97.62 181 TYR A C 1
ATOM 1412 O O . TYR A 1 181 ? 7.331 3.442 -15.586 1.00 97.62 181 TYR A O 1
ATOM 1420 N N . GLU A 1 182 ? 5.115 3.109 -15.455 1.00 97.31 182 GLU A N 1
ATOM 1421 C CA . GLU A 1 182 ? 5.072 2.765 -14.045 1.00 97.31 182 GLU A CA 1
ATOM 1422 C C . GLU A 1 182 ? 4.974 1.248 -13.895 1.00 97.31 182 GLU A C 1
ATOM 1424 O O . GLU A 1 182 ? 4.142 0.592 -14.523 1.00 97.31 182 GLU A O 1
ATOM 1429 N N . VAL A 1 183 ? 5.818 0.699 -13.031 1.00 96.56 183 VAL A N 1
ATOM 1430 C CA . VAL A 1 183 ? 5.879 -0.721 -12.713 1.00 96.56 183 VAL A CA 1
ATOM 1431 C C . VAL A 1 183 ? 5.529 -0.891 -11.238 1.00 96.56 183 VAL A C 1
ATOM 1433 O O . VAL A 1 183 ? 6.293 -0.486 -10.358 1.00 96.56 183 VAL A O 1
ATOM 1436 N N . SER A 1 184 ? 4.344 -1.438 -10.964 1.00 94.44 184 SER A N 1
ATOM 1437 C CA . SER A 1 184 ? 3.767 -1.530 -9.618 1.00 94.44 184 SER A CA 1
ATOM 1438 C C . SER A 1 184 ? 3.043 -2.863 -9.389 1.00 94.44 184 SER A C 1
ATOM 1440 O O . SER A 1 184 ? 2.425 -3.405 -10.289 1.00 94.44 184 SER A O 1
ATOM 1442 N N . VAL A 1 185 ? 3.071 -3.477 -8.210 1.00 92.44 185 VAL A N 1
ATOM 1443 C CA . VAL A 1 185 ? 3.813 -3.108 -6.996 1.00 92.44 185 VAL A CA 1
ATOM 1444 C C . VAL A 1 185 ? 5.017 -4.034 -6.857 1.00 92.44 185 VAL A C 1
ATOM 1446 O O . VAL A 1 185 ? 4.894 -5.229 -7.089 1.00 92.44 185 VAL A O 1
ATOM 1449 N N . VAL A 1 186 ? 6.170 -3.508 -6.446 1.00 91.88 186 VAL A N 1
ATOM 1450 C CA . VAL A 1 186 ? 7.338 -4.312 -6.053 1.00 91.88 186 VAL A CA 1
ATOM 1451 C C . VAL A 1 186 ? 7.473 -4.264 -4.534 1.00 91.88 186 VAL A C 1
ATOM 1453 O O . VAL A 1 186 ? 7.617 -3.191 -3.957 1.00 91.88 186 VAL A O 1
ATOM 1456 N N . LEU A 1 187 ? 7.401 -5.412 -3.869 1.00 91.19 187 LEU A N 1
ATOM 1457 C CA . LEU A 1 187 ? 7.446 -5.545 -2.415 1.00 91.19 187 LEU A CA 1
ATOM 1458 C C . LEU A 1 187 ? 8.841 -5.981 -1.967 1.00 91.19 187 LEU A C 1
ATOM 1460 O O . LEU A 1 187 ? 9.361 -6.992 -2.431 1.00 91.19 187 LEU A O 1
ATOM 1464 N N . ILE A 1 188 ? 9.422 -5.257 -1.013 1.00 89.81 188 ILE A N 1
ATOM 1465 C CA . ILE A 1 188 ? 10.629 -5.680 -0.294 1.00 89.81 188 ILE A CA 1
ATOM 1466 C C . ILE A 1 188 ? 10.210 -6.068 1.125 1.00 89.81 188 ILE A C 1
ATOM 1468 O O . ILE A 1 188 ? 9.755 -5.224 1.899 1.00 89.81 188 ILE A O 1
ATOM 1472 N N . GLU A 1 189 ? 10.325 -7.350 1.471 1.00 87.38 189 GLU A N 1
ATOM 1473 C CA . GLU A 1 189 ? 9.912 -7.857 2.780 1.00 87.38 189 GLU A CA 1
ATOM 1474 C C . GLU A 1 189 ? 10.911 -7.451 3.878 1.00 87.38 189 GLU A C 1
ATOM 1476 O O . GLU A 1 189 ? 12.126 -7.383 3.674 1.00 87.38 189 GLU A O 1
ATOM 1481 N N . SER A 1 190 ? 10.394 -7.195 5.083 1.00 85.69 190 SER A N 1
ATOM 1482 C CA . SER A 1 190 ? 11.232 -6.937 6.252 1.00 85.69 190 SER A CA 1
ATOM 1483 C C . SER A 1 190 ? 11.781 -8.242 6.826 1.00 85.69 190 SER A C 1
ATOM 1485 O O . SER A 1 190 ? 11.042 -9.201 7.026 1.00 85.69 190 SER A O 1
ATOM 1487 N N . VAL A 1 191 ? 13.063 -8.252 7.196 1.00 85.38 191 VAL A N 1
ATOM 1488 C CA . VAL A 1 191 ? 13.697 -9.371 7.924 1.00 85.38 191 VAL A CA 1
ATOM 1489 C C . VAL A 1 191 ? 13.468 -9.310 9.441 1.00 85.38 191 VAL A C 1
ATOM 1491 O O . VAL A 1 191 ? 14.030 -10.108 10.191 1.00 85.38 191 VAL A O 1
ATOM 1494 N N . ARG A 1 192 ? 12.679 -8.341 9.926 1.00 86.06 192 ARG A N 1
ATOM 1495 C CA . ARG A 1 192 ? 12.392 -8.195 11.358 1.00 86.06 192 ARG A CA 1
ATOM 1496 C C . ARG A 1 192 ? 11.581 -9.392 11.872 1.00 86.06 192 ARG A C 1
ATOM 1498 O O . ARG A 1 192 ? 10.682 -9.867 11.177 1.00 86.06 192 ARG A O 1
ATOM 1505 N N . PRO A 1 193 ? 11.860 -9.872 13.097 1.00 82.94 193 PRO A N 1
ATOM 1506 C CA . PRO A 1 193 ? 11.118 -10.985 13.667 1.00 82.94 193 PRO A CA 1
ATOM 1507 C C . PRO A 1 193 ? 9.652 -10.596 13.885 1.00 82.94 193 PRO A C 1
ATOM 1509 O O . PRO A 1 193 ? 9.343 -9.493 14.340 1.00 82.94 193 PRO A O 1
ATOM 1512 N N . ARG A 1 194 ? 8.752 -11.532 13.581 1.00 85.25 194 ARG A N 1
ATOM 1513 C CA . ARG A 1 194 ? 7.315 -11.408 13.855 1.00 85.25 194 ARG A CA 1
ATOM 1514 C C . ARG A 1 194 ? 7.047 -11.593 15.344 1.00 85.25 194 ARG A C 1
ATOM 1516 O O . ARG A 1 194 ? 7.760 -12.344 16.014 1.00 85.25 194 ARG A O 1
ATOM 1523 N N . ARG A 1 195 ? 5.995 -10.951 15.851 1.00 83.56 195 ARG A N 1
ATOM 1524 C CA . ARG A 1 195 ? 5.572 -11.091 17.246 1.00 83.56 195 ARG A CA 1
ATOM 1525 C C . ARG A 1 195 ? 4.247 -11.841 17.314 1.00 83.56 195 ARG A C 1
ATOM 1527 O O . ARG A 1 195 ? 3.235 -11.353 16.821 1.00 83.56 195 ARG A O 1
ATOM 1534 N N . ALA A 1 196 ? 4.257 -12.995 17.972 1.00 85.56 196 ALA A N 1
ATOM 1535 C CA . ALA A 1 196 ? 3.039 -13.682 18.381 1.00 85.56 196 ALA A CA 1
ATOM 1536 C C . ALA A 1 196 ? 2.665 -13.224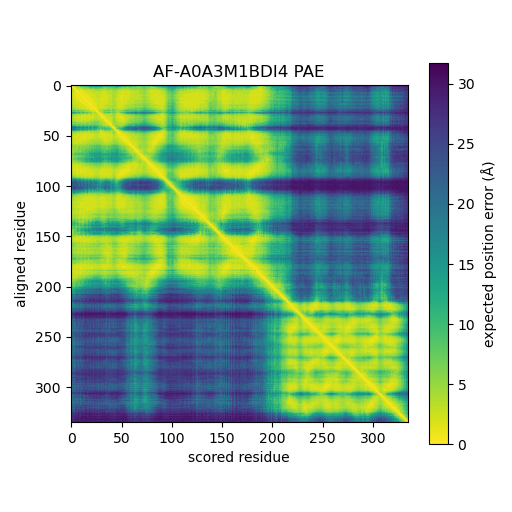 19.802 1.00 85.56 196 ALA A C 1
ATOM 1538 O O . ALA A 1 196 ? 3.513 -13.298 20.700 1.00 85.56 196 ALA A O 1
ATOM 1539 N N . PRO A 1 197 ? 1.446 -12.710 20.039 1.00 83.50 197 PRO A N 1
ATOM 1540 C CA . PRO A 1 197 ? 0.983 -12.463 21.394 1.00 83.50 197 PRO A CA 1
ATOM 1541 C C . PRO A 1 197 ? 0.806 -13.796 22.127 1.00 83.50 197 PRO A C 1
ATOM 1543 O O . PRO A 1 197 ? 0.549 -14.837 21.522 1.00 83.50 197 PRO A O 1
ATOM 1546 N N . MET A 1 198 ? 0.934 -13.762 23.452 1.00 87.12 198 MET A N 1
ATOM 1547 C CA . MET A 1 198 ? 0.588 -14.923 24.267 1.00 87.12 198 MET A CA 1
ATOM 1548 C C . MET A 1 198 ? -0.923 -15.177 24.178 1.00 87.12 198 MET A C 1
ATOM 1550 O O . MET A 1 198 ? -1.693 -14.212 24.148 1.00 87.12 198 MET A O 1
ATOM 1554 N N . PRO A 1 199 ? -1.363 -16.446 24.155 1.00 84.62 199 PRO A N 1
ATOM 1555 C CA . PRO A 1 199 ? -2.784 -16.757 24.180 1.00 84.62 199 PRO A CA 1
ATOM 1556 C C . PRO A 1 199 ? -3.420 -16.206 25.459 1.00 84.62 199 PRO A C 1
ATOM 1558 O O . PRO A 1 199 ? -2.824 -16.252 26.539 1.00 84.62 199 PRO A O 1
ATOM 1561 N N . VAL A 1 200 ? -4.647 -15.697 25.345 1.00 85.00 200 VAL A N 1
ATOM 1562 C CA . VAL A 1 200 ? -5.436 -15.296 26.514 1.00 85.00 200 VAL A CA 1
ATOM 1563 C C . VAL A 1 200 ? -5.828 -16.565 27.267 1.00 85.00 200 VAL A C 1
ATOM 1565 O O . VAL A 1 200 ? -6.624 -17.354 26.772 1.00 85.00 200 VAL A O 1
ATOM 1568 N N . LEU A 1 201 ? -5.242 -16.774 28.447 1.00 87.62 201 LEU A N 1
ATOM 1569 C CA . LEU A 1 201 ? -5.495 -17.968 29.263 1.00 87.62 201 LEU A CA 1
ATOM 1570 C C . LEU A 1 201 ? -6.735 -17.838 30.150 1.00 87.62 201 LEU A C 1
ATOM 1572 O O . LEU A 1 201 ? -7.309 -18.854 30.525 1.00 87.62 201 LEU A O 1
ATOM 1576 N N . ARG A 1 202 ? -7.094 -16.609 30.544 1.00 85.56 202 ARG A N 1
ATOM 1577 C CA . ARG A 1 202 ? -8.242 -16.320 31.410 1.00 85.56 202 ARG A CA 1
ATOM 1578 C C . ARG A 1 202 ? -8.870 -14.976 31.071 1.00 85.56 202 ARG A C 1
ATOM 1580 O O . ARG A 1 202 ? -8.156 -13.998 30.845 1.00 85.56 202 ARG A O 1
ATOM 1587 N N . ARG A 1 203 ? -10.197 -14.911 31.110 1.00 83.00 203 ARG A N 1
ATOM 1588 C CA . ARG A 1 203 ? -10.984 -13.669 31.090 1.00 83.00 203 ARG A CA 1
ATOM 1589 C C . ARG A 1 203 ? -11.392 -13.332 32.528 1.00 83.00 203 ARG A C 1
ATOM 1591 O O . ARG A 1 203 ? -12.308 -13.937 33.054 1.00 83.00 203 ARG A O 1
ATOM 1598 N N . GLY A 1 204 ? -10.693 -12.423 33.204 1.00 78.56 204 GLY A N 1
ATOM 1599 C CA . GLY A 1 204 ? -10.976 -12.112 34.617 1.00 78.56 204 GLY A CA 1
ATOM 1600 C C . GLY A 1 204 ? -10.521 -13.197 35.610 1.00 78.56 204 GLY A C 1
ATOM 1601 O O . GLY A 1 204 ? -9.823 -14.143 35.244 1.00 78.56 204 GLY A O 1
ATOM 1602 N N . SER A 1 205 ? -10.879 -13.042 36.891 1.00 80.06 205 SER A N 1
ATOM 1603 C CA . SER A 1 205 ? -10.455 -13.945 37.979 1.00 80.06 205 SER A CA 1
ATOM 1604 C C . SER A 1 205 ? -11.051 -15.351 37.869 1.00 80.06 205 SER A C 1
ATOM 1606 O O . SER A 1 205 ? -10.386 -16.319 38.231 1.00 80.06 205 SER A O 1
ATOM 1608 N N . GLU A 1 206 ? -12.267 -15.459 37.333 1.00 83.38 206 GLU A N 1
ATOM 1609 C CA . GLU A 1 206 ? -13.026 -16.713 37.205 1.00 83.38 206 GLU A CA 1
ATOM 1610 C C . GLU A 1 206 ? -13.094 -17.247 35.763 1.00 83.38 206 GLU A C 1
ATOM 1612 O O . GLU A 1 206 ? -13.904 -18.117 35.465 1.00 83.38 206 GLU A O 1
ATOM 1617 N N . ASP A 1 207 ? -12.279 -16.713 34.846 1.00 82.50 207 ASP A N 1
ATOM 1618 C CA . ASP A 1 207 ? -12.365 -16.995 33.400 1.00 82.50 207 ASP A CA 1
ATOM 1619 C C . ASP A 1 207 ? -13.737 -16.662 32.754 1.00 82.50 207 ASP A C 1
ATOM 1621 O O . ASP A 1 207 ? -14.121 -17.147 31.680 1.00 82.50 207 ASP A O 1
ATOM 1625 N N . ARG A 1 208 ? -14.474 -15.762 33.408 1.00 78.19 208 ARG A N 1
ATOM 1626 C CA . ARG A 1 208 ? -15.725 -15.174 32.938 1.00 78.19 208 ARG A CA 1
ATOM 1627 C C . ARG A 1 208 ? -15.477 -13.756 32.428 1.00 78.19 208 ARG A C 1
ATOM 1629 O O . ARG A 1 208 ? -14.930 -12.903 33.124 1.00 78.19 208 ARG A O 1
ATOM 1636 N N . GLY A 1 209 ? -15.880 -13.509 31.181 1.00 75.31 209 GLY A N 1
ATOM 1637 C CA . GLY A 1 209 ? -15.915 -12.157 30.624 1.00 75.31 209 GLY A CA 1
ATOM 1638 C C . GLY A 1 209 ? -16.978 -11.293 31.307 1.00 75.31 209 GLY A C 1
ATOM 1639 O O . GLY A 1 209 ? -17.765 -11.780 32.112 1.00 75.31 209 GLY A O 1
ATOM 1640 N N . VAL A 1 210 ? -17.020 -10.006 30.963 1.00 70.81 210 VAL A N 1
ATOM 1641 C CA . VAL A 1 210 ? -18.113 -9.129 31.400 1.00 70.81 210 VAL A CA 1
ATOM 1642 C C . VAL A 1 210 ? -19.410 -9.620 30.758 1.00 70.81 210 VAL A C 1
ATOM 1644 O O . VAL A 1 210 ? -19.517 -9.654 29.531 1.00 70.81 210 VAL A O 1
ATOM 1647 N N . GLU A 1 211 ? -20.388 -10.002 31.575 1.00 67.56 211 GLU A N 1
ATOM 1648 C CA . GLU A 1 211 ? -21.738 -10.269 31.091 1.00 67.56 211 GLU A CA 1
ATOM 1649 C C . GLU A 1 211 ? -22.377 -8.947 30.671 1.00 67.56 211 GLU A C 1
ATOM 1651 O O . GLU A 1 211 ? -22.497 -8.004 31.454 1.00 67.56 211 GLU A O 1
ATOM 1656 N N . THR A 1 212 ? -22.740 -8.857 29.394 1.00 64.88 212 THR A N 1
ATOM 1657 C CA . THR A 1 212 ? -23.422 -7.691 28.837 1.00 64.88 212 THR A CA 1
ATOM 1658 C C . THR A 1 212 ? -24.867 -8.074 28.569 1.00 64.88 212 THR A C 1
ATOM 1660 O O . THR A 1 212 ? -25.161 -8.884 27.694 1.00 64.88 212 THR A O 1
ATOM 1663 N N . VAL A 1 213 ? -25.786 -7.503 29.345 1.00 64.25 213 VAL A N 1
ATOM 1664 C CA . VAL A 1 213 ? -27.222 -7.665 29.111 1.00 64.25 213 VAL A CA 1
ATOM 1665 C C . VAL A 1 213 ? -27.633 -6.632 28.063 1.00 64.25 213 VAL A C 1
ATOM 1667 O O . VAL A 1 213 ? -27.750 -5.443 28.355 1.00 64.25 213 VAL A O 1
ATOM 1670 N N . LEU A 1 214 ? -27.817 -7.084 26.823 1.00 60.41 214 LEU A N 1
ATOM 1671 C CA . LEU A 1 214 ? -28.400 -6.282 25.747 1.00 60.41 214 LEU A CA 1
ATOM 1672 C C . LEU A 1 214 ? -29.926 -6.423 25.826 1.00 60.41 214 LEU A C 1
ATOM 1674 O O . LEU A 1 214 ? -30.491 -7.401 25.346 1.00 60.41 214 LEU A O 1
ATOM 1678 N N . GLY A 1 215 ? -30.601 -5.472 26.467 1.00 68.75 215 GLY A N 1
ATOM 1679 C CA . GLY A 1 215 ? -32.053 -5.508 26.640 1.00 68.75 215 GLY A CA 1
ATOM 1680 C C . GLY A 1 215 ? -32.615 -4.178 27.139 1.00 68.75 215 GLY A C 1
ATOM 1681 O O . GLY A 1 215 ? -31.850 -3.302 27.551 1.00 68.75 215 GLY A O 1
ATOM 1682 N N . PRO A 1 216 ? -33.942 -3.981 27.081 1.00 70.31 216 PRO A N 1
ATOM 1683 C CA . PRO A 1 216 ? -34.541 -2.735 27.523 1.00 70.31 216 PRO A CA 1
ATOM 1684 C C . PRO A 1 216 ? -34.430 -2.625 29.053 1.00 70.31 216 PRO A C 1
ATOM 1686 O O . PRO A 1 216 ? -34.906 -3.484 29.794 1.00 70.31 216 PRO A O 1
ATOM 1689 N N . PHE A 1 217 ? -33.771 -1.566 29.525 1.00 81.94 217 PHE A N 1
ATOM 1690 C CA . PHE A 1 217 ? -33.507 -1.355 30.947 1.00 81.94 217 PHE A CA 1
ATOM 1691 C C . PHE A 1 217 ? -34.804 -1.258 31.755 1.00 81.94 217 PHE A C 1
ATOM 1693 O O . PHE A 1 217 ? -35.766 -0.600 31.343 1.00 81.94 217 PHE A O 1
ATOM 1700 N N . SER A 1 218 ? -34.814 -1.886 32.930 1.00 87.88 218 SER A N 1
ATOM 1701 C CA . SER A 1 218 ? -35.894 -1.736 33.901 1.00 87.88 218 SER A CA 1
ATOM 1702 C C . SER A 1 218 ? -36.018 -0.266 34.286 1.00 87.88 218 SER A C 1
ATOM 1704 O O . SER A 1 218 ? -35.066 0.339 34.772 1.00 87.88 218 SER A O 1
ATOM 1706 N N . THR A 1 219 ? -37.177 0.329 34.032 1.00 91.25 219 THR A N 1
ATOM 1707 C CA . THR A 1 219 ? -37.391 1.766 34.224 1.00 91.25 219 THR A CA 1
ATOM 1708 C C . THR A 1 219 ? -38.702 1.973 34.950 1.00 91.25 219 THR A C 1
ATOM 1710 O O . THR A 1 219 ? -39.737 1.496 34.502 1.00 91.25 219 THR A O 1
ATOM 1713 N N . ILE A 1 220 ? -38.659 2.687 36.064 1.00 92.44 220 ILE A N 1
ATOM 1714 C CA . ILE A 1 220 ? -39.824 3.248 36.727 1.00 92.44 220 ILE A CA 1
ATOM 1715 C C . ILE A 1 220 ? -40.159 4.566 36.029 1.00 92.44 220 ILE A C 1
ATOM 1717 O O . ILE A 1 220 ? -39.319 5.466 35.950 1.00 92.44 220 ILE A O 1
ATOM 1721 N N . GLU A 1 221 ? -41.383 4.671 35.528 1.00 92.69 221 GLU A N 1
ATOM 1722 C CA . GLU A 1 221 ? -41.909 5.880 34.894 1.00 92.69 221 GLU A CA 1
ATOM 1723 C C . GLU A 1 221 ? -42.641 6.760 35.909 1.00 92.69 221 GLU A C 1
ATOM 1725 O O . GLU A 1 221 ? -42.468 7.977 35.914 1.00 92.69 221 GLU A O 1
ATOM 1730 N N . GLU A 1 222 ? -43.422 6.149 36.803 1.00 91.06 222 GLU A N 1
ATOM 1731 C CA . GLU A 1 222 ? -44.233 6.877 37.774 1.00 91.06 222 GLU A CA 1
ATOM 1732 C C . GLU A 1 222 ? -44.419 6.073 39.066 1.00 91.06 222 GLU A C 1
ATOM 1734 O O . GLU A 1 222 ? -44.635 4.862 39.042 1.00 91.06 222 GLU A O 1
ATOM 1739 N N . VAL A 1 223 ? -44.388 6.763 40.209 1.00 90.25 223 VAL A N 1
ATOM 1740 C CA . VAL A 1 223 ? -44.869 6.229 41.490 1.00 90.25 223 VAL A CA 1
ATOM 1741 C C . VAL A 1 223 ? -46.185 6.928 41.814 1.00 90.25 223 VAL A C 1
ATOM 1743 O O . VAL A 1 223 ? -46.204 8.063 42.301 1.00 90.25 223 VAL A O 1
ATOM 1746 N N . LYS A 1 224 ? -47.300 6.264 41.503 1.00 87.75 224 LYS A N 1
ATOM 1747 C CA . LYS A 1 224 ? -48.642 6.761 41.784 1.00 87.75 224 LYS A CA 1
ATOM 1748 C C . LYS A 1 224 ? -48.906 6.742 43.279 1.00 87.75 224 LYS A C 1
ATOM 1750 O O . LYS A 1 224 ? -48.709 5.749 43.980 1.00 87.75 224 LYS A O 1
ATOM 1755 N N . ARG A 1 225 ? -49.387 7.886 43.748 1.00 81.38 225 ARG A N 1
ATOM 1756 C CA . ARG A 1 225 ? -49.819 8.103 45.125 1.00 81.38 225 ARG A CA 1
ATOM 1757 C C . ARG A 1 225 ? -51.295 7.707 45.259 1.00 81.38 225 ARG A C 1
ATOM 1759 O O . ARG A 1 225 ? -52.027 7.811 44.271 1.00 81.38 225 ARG A O 1
ATOM 1766 N N . PRO A 1 226 ? -51.749 7.296 46.455 1.00 77.50 226 PRO A N 1
ATOM 1767 C CA . PRO A 1 226 ? -53.157 7.030 46.699 1.00 77.50 226 PRO A CA 1
ATOM 1768 C C . PRO A 1 226 ? -54.014 8.255 46.350 1.00 77.50 226 PRO A C 1
ATOM 1770 O O . PRO A 1 226 ? -53.586 9.389 46.590 1.00 77.50 226 PRO A O 1
ATOM 1773 N N . PRO A 1 227 ? -55.231 8.058 45.822 1.00 66.38 227 PRO A N 1
ATOM 1774 C CA . PRO A 1 227 ? -56.139 9.158 45.530 1.00 66.38 227 PRO A CA 1
ATOM 1775 C C . PRO A 1 227 ? -56.550 9.889 46.821 1.00 66.38 227 PRO A C 1
ATOM 1777 O O . PRO A 1 227 ? -57.148 9.304 47.722 1.00 66.38 227 PRO A O 1
ATOM 1780 N N . GLY A 1 228 ? -56.230 11.182 46.904 1.00 64.50 228 GLY A N 1
ATOM 1781 C CA . GLY A 1 228 ? -56.590 12.073 48.010 1.00 64.50 228 GLY A CA 1
ATOM 1782 C C . GLY A 1 228 ? -55.866 13.421 47.918 1.00 64.50 228 GLY A C 1
ATOM 1783 O O . GLY A 1 228 ? -54.859 13.539 47.226 1.00 64.50 228 GLY A O 1
ATOM 1784 N N . GLU A 1 229 ? -56.344 14.446 48.629 1.00 63.41 229 GLU A N 1
ATOM 1785 C CA . GLU A 1 229 ? -55.780 15.817 48.636 1.00 63.41 229 GLU A CA 1
ATOM 1786 C C . GLU A 1 229 ? -54.411 15.938 49.354 1.00 63.41 229 GLU A C 1
ATOM 1788 O O . GLU A 1 229 ? -54.058 16.985 49.896 1.00 63.41 229 GLU A O 1
ATOM 1793 N N . ARG A 1 230 ? -53.621 14.860 49.414 1.00 74.62 230 ARG A N 1
ATOM 1794 C CA . ARG A 1 230 ? -52.357 14.805 50.162 1.00 74.62 230 ARG A CA 1
ATOM 1795 C C . ARG A 1 230 ? -51.161 14.929 49.223 1.00 74.62 230 ARG A C 1
ATOM 1797 O O . ARG A 1 230 ? -51.088 14.282 48.184 1.00 74.62 230 ARG A O 1
ATOM 1804 N N . TYR A 1 231 ? -50.174 15.726 49.631 1.00 75.19 231 TYR A N 1
ATOM 1805 C CA . TYR A 1 231 ? -48.954 15.963 48.850 1.00 75.19 231 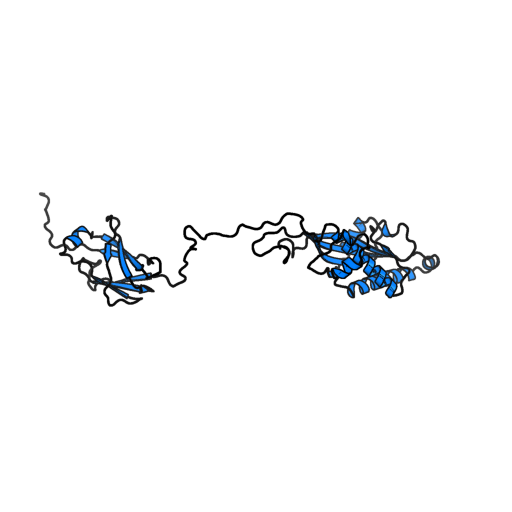TYR A CA 1
ATOM 1806 C C . TYR A 1 231 ? -47.900 14.842 48.971 1.00 75.19 231 TYR A C 1
ATOM 1808 O O . TYR A 1 231 ? -46.960 14.803 48.174 1.00 75.19 231 TYR A O 1
ATOM 1816 N N . GLY A 1 232 ? -48.063 13.901 49.905 1.00 83.31 232 GLY A N 1
ATOM 1817 C CA . GLY A 1 232 ? -47.193 12.736 50.080 1.00 83.31 232 GLY A CA 1
ATOM 1818 C C . GLY A 1 232 ? -47.932 11.535 50.671 1.00 83.31 232 GLY A C 1
ATOM 1819 O O . GLY A 1 232 ? -49.097 11.640 51.055 1.00 83.31 232 GLY A O 1
ATOM 1820 N N . VAL A 1 233 ? -47.242 10.399 50.721 1.00 89.00 233 VAL A N 1
ATOM 1821 C CA . VAL A 1 233 ? -47.773 9.099 51.170 1.00 89.00 233 VAL A CA 1
ATOM 1822 C C . VAL A 1 233 ? -47.551 8.912 52.662 1.00 89.00 233 VAL A C 1
ATOM 1824 O O . VAL A 1 233 ? -46.623 9.489 53.219 1.00 89.00 233 VAL A O 1
ATOM 1827 N N . GLN A 1 234 ? -48.390 8.135 53.334 1.00 89.69 234 GLN A N 1
ATOM 1828 C CA . GLN A 1 234 ? -48.249 7.801 54.750 1.00 89.69 234 GLN A CA 1
ATOM 1829 C C . GLN A 1 234 ? -48.022 6.300 54.935 1.00 89.69 234 GLN A C 1
ATOM 1831 O O . GLN A 1 234 ? -48.346 5.485 54.077 1.00 89.69 234 GLN A O 1
ATOM 1836 N N . LEU A 1 235 ? -47.471 5.922 56.088 1.00 88.62 235 LEU A N 1
ATOM 1837 C CA . LEU A 1 235 ? -47.388 4.516 56.479 1.00 88.62 235 LEU A CA 1
ATOM 1838 C C . LEU A 1 235 ? -48.792 3.885 56.510 1.00 88.62 235 LEU A C 1
ATOM 1840 O O . LEU A 1 235 ? -49.719 4.451 57.092 1.00 88.62 235 LEU A O 1
ATOM 1844 N N . GLY A 1 236 ? -48.931 2.712 55.892 1.00 86.81 236 GLY A N 1
ATOM 1845 C CA . GLY A 1 236 ? -50.194 2.000 55.685 1.00 86.81 236 GLY A CA 1
ATOM 1846 C C . GLY A 1 236 ? -50.893 2.289 54.352 1.00 86.81 236 GLY A C 1
ATOM 1847 O O . GLY A 1 236 ? -51.886 1.630 54.054 1.00 86.81 236 GLY A O 1
ATOM 1848 N N . ASP A 1 237 ? -50.398 3.236 53.549 1.00 88.75 237 ASP A N 1
ATOM 1849 C CA . ASP A 1 237 ? -50.946 3.505 52.219 1.00 88.75 237 ASP A CA 1
ATOM 1850 C C . ASP A 1 237 ? -50.510 2.441 51.192 1.00 88.75 237 ASP A C 1
ATOM 1852 O O . ASP A 1 237 ? -49.398 1.908 51.248 1.00 88.75 237 ASP A O 1
ATOM 1856 N N . ALA A 1 238 ? -51.371 2.181 50.206 1.00 88.62 238 ALA A N 1
ATOM 1857 C CA . ALA A 1 238 ? -51.035 1.370 49.038 1.00 88.62 238 ALA A CA 1
ATOM 1858 C C . ALA A 1 238 ? -50.389 2.238 47.946 1.00 88.62 238 ALA A C 1
ATOM 1860 O O . ALA A 1 238 ? -50.901 3.300 47.592 1.00 88.62 238 ALA A O 1
ATOM 1861 N N . LEU A 1 239 ? -49.275 1.772 47.394 1.00 89.75 239 LEU A N 1
ATOM 1862 C CA . LEU A 1 239 ? -48.517 2.422 46.332 1.00 89.75 239 LEU A CA 1
ATOM 1863 C C . LEU A 1 239 ? -48.607 1.619 45.036 1.00 89.75 239 LEU A C 1
ATOM 1865 O O . LEU A 1 239 ? -48.476 0.394 45.035 1.00 89.75 239 LEU A O 1
ATOM 1869 N N . GLU A 1 240 ? -48.769 2.329 43.924 1.00 91.31 240 GLU A N 1
ATOM 1870 C CA . GLU A 1 240 ? -48.744 1.758 42.579 1.00 91.31 240 GLU A CA 1
ATOM 1871 C C . GLU A 1 240 ? -47.541 2.331 41.823 1.00 91.31 240 GLU A C 1
ATOM 1873 O O . GLU A 1 240 ? -47.402 3.540 41.667 1.00 91.31 240 GLU A O 1
ATOM 1878 N N . ILE A 1 241 ? -46.645 1.467 41.364 1.00 91.69 241 ILE A N 1
ATOM 1879 C CA . ILE A 1 241 ? -45.463 1.834 40.586 1.00 91.69 241 ILE A CA 1
ATOM 1880 C C . ILE A 1 241 ? -45.687 1.384 39.148 1.00 91.69 241 ILE A C 1
ATOM 1882 O O . ILE A 1 241 ? -45.887 0.195 38.895 1.00 91.69 241 ILE A O 1
ATOM 1886 N N . LEU A 1 242 ? -45.625 2.332 38.217 1.00 93.56 242 LEU A N 1
ATOM 1887 C CA . LEU A 1 242 ? -45.702 2.095 36.781 1.00 93.56 242 LEU A CA 1
ATOM 1888 C C . LEU A 1 242 ? -44.317 2.197 36.151 1.00 93.56 242 LEU A C 1
ATOM 1890 O O . LEU A 1 242 ? -43.493 3.033 36.535 1.00 93.56 242 LEU A O 1
ATOM 1894 N N . GLY A 1 243 ? -44.054 1.351 35.166 1.00 92.62 243 GLY A N 1
ATOM 1895 C CA . GLY A 1 243 ? -42.775 1.330 34.485 1.00 92.62 243 GLY A CA 1
ATOM 1896 C C . GLY A 1 243 ? -42.726 0.362 33.318 1.00 92.62 243 GLY A C 1
ATOM 1897 O O . GLY A 1 243 ? -43.744 -0.032 32.761 1.00 92.62 243 GLY A O 1
ATOM 1898 N N . ARG A 1 244 ? -41.509 -0.028 32.947 1.00 90.69 244 ARG A N 1
ATOM 1899 C CA . ARG A 1 244 ? -41.229 -1.006 31.894 1.00 90.69 244 ARG A CA 1
ATOM 1900 C C . ARG A 1 244 ? -40.184 -1.997 32.365 1.00 90.69 244 ARG A C 1
ATOM 1902 O O . ARG A 1 244 ? -39.244 -1.628 33.072 1.00 90.69 244 ARG A O 1
ATOM 1909 N N . ASN A 1 245 ? -40.322 -3.240 31.913 1.00 87.50 245 ASN A N 1
ATOM 1910 C CA . ASN A 1 245 ? -39.396 -4.340 32.199 1.00 87.50 245 ASN A CA 1
ATOM 1911 C C . ASN A 1 245 ? -39.125 -4.513 33.701 1.00 87.50 245 ASN A C 1
ATOM 1913 O O . ASN A 1 245 ? -38.000 -4.781 34.119 1.00 87.50 245 ASN A O 1
ATOM 1917 N N . LEU A 1 246 ? -40.173 -4.353 34.512 1.00 86.56 246 LEU A N 1
ATOM 1918 C CA . LEU A 1 246 ? -40.162 -4.598 35.956 1.00 86.56 246 LEU A CA 1
ATOM 1919 C C . LEU A 1 246 ? -40.452 -6.071 36.301 1.00 86.56 246 LEU A C 1
ATOM 1921 O O . LEU A 1 246 ? -40.646 -6.417 37.464 1.00 86.56 246 LEU A O 1
ATOM 1925 N N . GLY A 1 247 ? -40.507 -6.942 35.289 1.00 81.56 247 GLY A N 1
ATOM 1926 C CA . GLY A 1 247 ? -40.733 -8.374 35.445 1.00 81.56 247 GLY A CA 1
ATOM 1927 C C . GLY A 1 247 ? -39.462 -9.120 35.855 1.00 81.56 247 GLY A C 1
ATOM 1928 O O . GLY A 1 247 ? -38.370 -8.837 35.362 1.00 81.56 247 GLY A O 1
ATOM 1929 N N . GLY A 1 248 ? -39.616 -10.103 36.738 1.00 79.06 248 GLY A N 1
ATOM 1930 C CA . GLY A 1 248 ? -38.556 -11.005 37.182 1.00 79.06 248 GLY A CA 1
ATOM 1931 C C . GLY A 1 248 ? -39.077 -12.008 38.209 1.00 79.06 248 GLY A C 1
ATOM 1932 O O . GLY A 1 248 ? -40.220 -11.902 38.666 1.00 79.06 248 GLY A O 1
ATOM 1933 N N . GLU A 1 249 ? -38.246 -12.984 38.568 1.00 81.25 249 GLU A N 1
ATOM 1934 C CA . GLU A 1 249 ? -38.595 -14.004 39.562 1.00 81.25 249 GLU A CA 1
ATOM 1935 C C . GLU A 1 249 ? -38.647 -13.390 40.967 1.00 81.25 249 GLU A C 1
ATOM 1937 O O . GLU A 1 249 ? -39.658 -13.507 41.663 1.00 81.25 249 GLU A O 1
ATOM 1942 N N . ASN A 1 250 ? -37.631 -12.600 41.328 1.00 85.88 250 ASN A N 1
ATOM 1943 C CA . ASN A 1 250 ? -37.556 -11.889 42.601 1.00 85.88 250 ASN A CA 1
ATOM 1944 C C . ASN A 1 250 ? -37.476 -10.377 42.369 1.00 85.88 250 ASN A C 1
ATOM 1946 O O . ASN A 1 250 ? -36.436 -9.836 42.008 1.00 85.88 250 ASN A O 1
ATOM 1950 N N . VAL A 1 251 ? -38.590 -9.675 42.588 1.00 89.44 251 VAL A N 1
ATOM 1951 C CA . VAL A 1 251 ? -38.675 -8.211 42.473 1.00 89.44 251 VAL A CA 1
ATOM 1952 C C . VAL A 1 251 ? -38.844 -7.616 43.863 1.00 89.44 251 VAL A C 1
ATOM 1954 O O . VAL A 1 251 ? -39.780 -7.975 44.578 1.00 89.44 251 VAL A O 1
ATOM 1957 N N . ARG A 1 252 ? -37.958 -6.693 44.235 1.00 92.69 252 ARG A N 1
ATOM 1958 C CA . ARG A 1 252 ? -38.011 -5.918 45.479 1.00 92.69 252 ARG A CA 1
ATOM 1959 C C . ARG A 1 252 ? -37.942 -4.433 45.156 1.00 92.69 252 ARG A C 1
ATOM 1961 O O . ARG A 1 252 ? -37.219 -4.024 44.256 1.00 92.69 252 ARG A O 1
ATOM 1968 N N . VAL A 1 253 ? -38.667 -3.612 45.899 1.00 92.56 253 VAL A N 1
ATOM 1969 C CA . VAL A 1 253 ? -38.594 -2.153 45.788 1.00 92.56 253 VAL A CA 1
ATOM 1970 C C . VAL A 1 253 ? -37.790 -1.630 46.966 1.00 92.56 253 VAL A C 1
ATOM 1972 O O . VAL A 1 253 ? -38.142 -1.858 48.122 1.00 92.56 253 VAL A O 1
ATOM 1975 N N . ARG A 1 254 ? -36.684 -0.961 46.658 1.00 95.00 254 ARG A N 1
ATOM 1976 C CA . ARG A 1 254 ? -35.770 -0.352 47.617 1.00 95.00 254 ARG A CA 1
ATOM 1977 C C . ARG A 1 254 ? -36.148 1.105 47.846 1.00 95.00 254 ARG A C 1
ATOM 1979 O O . ARG A 1 254 ? -36.272 1.866 46.889 1.00 95.00 254 ARG A O 1
ATOM 1986 N N . PHE A 1 255 ? -36.252 1.481 49.111 1.00 93.94 255 PHE A N 1
ATOM 1987 C CA . PHE A 1 255 ? -36.491 2.830 49.598 1.00 93.94 255 PHE A CA 1
ATOM 1988 C C . PHE A 1 255 ? -35.261 3.278 50.384 1.00 93.94 255 PHE A C 1
ATOM 1990 O O . PHE A 1 255 ? -34.974 2.746 51.456 1.00 93.94 255 PHE A O 1
ATOM 1997 N N . SER A 1 256 ? -34.532 4.251 49.844 1.00 94.19 256 SER A N 1
ATOM 1998 C CA . SER A 1 256 ? -33.338 4.813 50.478 1.00 94.19 256 SER A CA 1
ATOM 1999 C C . SER A 1 256 ? -33.622 6.219 50.995 1.00 94.19 256 SER A C 1
ATOM 2001 O O . SER A 1 256 ? -34.200 7.034 50.272 1.00 94.19 256 SER A O 1
ATOM 2003 N N . HIS A 1 257 ? -33.232 6.504 52.236 1.00 93.00 257 HIS A N 1
ATOM 2004 C CA . HIS A 1 257 ? -33.411 7.811 52.866 1.00 93.00 257 HIS A CA 1
ATOM 2005 C C . HIS A 1 257 ? -32.060 8.343 53.354 1.00 93.00 257 HIS A C 1
ATOM 2007 O O . HIS A 1 257 ? -31.371 7.621 54.071 1.00 93.00 257 HIS A O 1
ATOM 2013 N N . PRO A 1 258 ? -31.694 9.610 53.078 1.00 90.44 258 PRO A N 1
ATOM 2014 C CA . PRO A 1 258 ? -30.372 10.145 53.429 1.00 90.44 258 PRO A CA 1
ATOM 2015 C C . PRO A 1 258 ? -30.016 10.096 54.922 1.00 90.44 258 PRO A C 1
ATOM 2017 O O . PRO A 1 258 ? -28.843 10.110 55.276 1.00 90.44 258 PRO A O 1
ATOM 2020 N N . LEU A 1 259 ? -31.025 10.085 55.800 1.00 88.62 259 LEU A N 1
ATOM 2021 C CA . LEU A 1 259 ? -30.842 10.056 57.259 1.00 88.62 259 LEU A CA 1
ATOM 2022 C C . LEU A 1 259 ? -30.861 8.643 57.866 1.00 88.62 259 LEU A C 1
ATOM 2024 O O . LEU A 1 259 ? -30.648 8.509 59.068 1.00 88.62 259 LEU A O 1
ATOM 2028 N N . LEU A 1 260 ? -31.151 7.605 57.077 1.00 89.00 260 LEU A N 1
ATOM 2029 C CA . LEU A 1 260 ? -31.188 6.223 57.553 1.00 89.00 260 LEU A CA 1
ATOM 2030 C C . LEU A 1 260 ? -29.942 5.480 57.068 1.00 89.00 260 LEU A C 1
ATOM 2032 O O . LEU A 1 260 ? -29.538 5.607 55.918 1.00 89.00 260 LEU A O 1
ATOM 2036 N N . THR A 1 261 ? -29.336 4.681 57.945 1.00 86.88 261 THR A N 1
ATOM 2037 C CA . THR A 1 261 ? -28.170 3.850 57.601 1.00 86.88 261 THR A CA 1
ATOM 2038 C C . THR A 1 261 ? -28.551 2.557 56.882 1.00 86.88 261 THR A C 1
ATOM 2040 O O . THR A 1 261 ? -27.693 1.931 56.265 1.00 86.88 261 THR A O 1
ATOM 2043 N N . GLN A 1 262 ? -29.820 2.145 56.964 1.00 89.25 262 GLN A N 1
ATOM 2044 C CA . GLN A 1 262 ? -30.340 0.934 56.335 1.00 89.25 262 GLN A CA 1
ATOM 2045 C C . GLN A 1 262 ? -31.462 1.271 55.351 1.00 89.25 262 GLN A C 1
ATOM 2047 O O . GLN A 1 262 ? -32.487 1.844 55.734 1.00 89.25 262 GLN A O 1
ATOM 2052 N N . ASP A 1 263 ? -31.275 0.859 54.097 1.00 91.62 263 ASP A N 1
ATOM 2053 C CA . ASP A 1 263 ? -32.307 0.919 53.065 1.00 91.62 263 ASP A CA 1
ATOM 2054 C C . ASP A 1 263 ? -33.459 -0.033 53.407 1.00 91.62 263 ASP A C 1
ATOM 2056 O O . ASP A 1 263 ? -33.249 -1.164 53.853 1.00 91.62 263 ASP A O 1
ATOM 2060 N N . GLN A 1 264 ? -34.687 0.413 53.156 1.00 91.88 264 GLN A N 1
ATOM 2061 C CA . GLN A 1 264 ? -35.878 -0.401 53.368 1.00 91.88 264 GLN A CA 1
ATOM 2062 C C . GLN A 1 264 ? -36.242 -1.134 52.077 1.00 91.88 264 GLN A C 1
ATOM 2064 O O . GLN A 1 264 ? -36.259 -0.540 51.001 1.00 91.88 264 GLN A O 1
ATOM 2069 N N . PHE A 1 265 ? -36.556 -2.424 52.170 1.00 92.31 265 PHE A N 1
ATOM 2070 C CA . PHE A 1 265 ? -36.962 -3.236 51.023 1.00 92.31 265 PHE A CA 1
ATOM 2071 C C . PHE A 1 265 ? -38.385 -3.738 51.222 1.00 92.31 265 PHE A C 1
ATOM 2073 O O . PHE A 1 265 ? -38.683 -4.363 52.238 1.00 92.31 265 PHE A O 1
ATOM 2080 N N . LEU A 1 266 ? -39.248 -3.498 50.236 1.00 91.50 266 LEU A N 1
ATOM 2081 C CA . LEU A 1 266 ? -40.614 -4.013 50.210 1.00 91.50 266 LEU A CA 1
ATOM 2082 C C . LEU A 1 266 ? -40.806 -4.944 49.016 1.00 91.50 266 LEU A C 1
ATOM 2084 O O . LEU A 1 266 ? -40.327 -4.674 47.911 1.00 91.50 266 LEU A O 1
ATOM 2088 N N . THR A 1 267 ? -41.529 -6.036 49.237 1.00 91.12 267 THR A N 1
ATOM 2089 C CA . THR A 1 267 ? -41.910 -6.972 48.176 1.00 91.12 267 THR A CA 1
ATOM 2090 C C . THR A 1 267 ? -43.277 -6.564 47.622 1.00 91.12 267 THR A C 1
ATOM 2092 O O . THR A 1 267 ? -44.221 -6.440 48.405 1.00 91.12 267 THR A O 1
ATOM 2095 N N . PRO A 1 268 ? -43.419 -6.352 46.301 1.00 90.12 268 PRO A N 1
ATOM 2096 C CA . PRO A 1 268 ? -44.715 -6.099 45.678 1.00 90.12 268 PRO A CA 1
ATOM 2097 C C . PRO A 1 268 ? -45.702 -7.257 45.870 1.00 90.12 268 PRO A C 1
ATOM 2099 O O . PRO A 1 268 ? -45.310 -8.411 46.055 1.00 90.12 268 PRO A O 1
ATOM 2102 N N . LYS A 1 269 ? -46.994 -6.954 45.753 1.00 89.19 269 LYS A N 1
ATOM 2103 C CA . LYS A 1 269 ? -48.093 -7.923 45.736 1.00 89.19 269 LYS A CA 1
ATOM 2104 C C . LYS A 1 269 ? -47.913 -8.958 44.614 1.00 89.19 269 LYS A C 1
ATOM 2106 O O . LYS A 1 269 ? -47.301 -8.658 43.586 1.00 89.19 269 LYS A O 1
ATOM 2111 N N . PRO A 1 270 ? -48.491 -10.166 44.764 1.00 81.75 270 PRO A N 1
ATOM 2112 C CA . PRO A 1 270 ? -48.385 -11.224 43.757 1.00 81.75 270 PRO A CA 1
ATOM 2113 C C . PRO A 1 270 ? -49.013 -10.846 42.406 1.00 81.75 270 PRO A C 1
ATOM 2115 O O . PRO A 1 270 ? -48.577 -11.349 41.373 1.00 81.75 270 PRO A O 1
A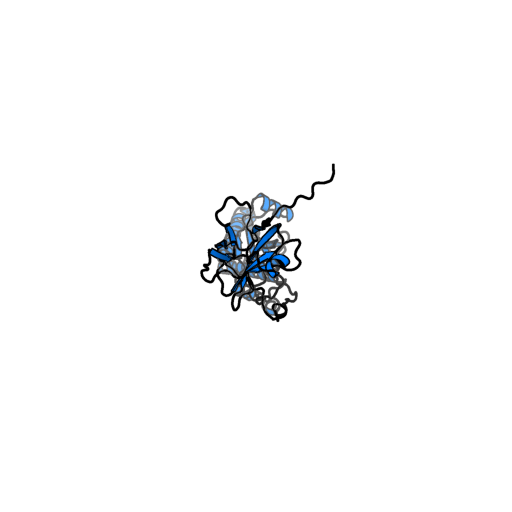TOM 2118 N N . THR A 1 271 ? -49.984 -9.927 42.383 1.00 81.00 271 THR A N 1
ATOM 2119 C CA . THR A 1 271 ? -50.634 -9.399 41.170 1.00 81.00 271 THR A CA 1
ATOM 2120 C C . THR A 1 271 ? -49.747 -8.375 40.442 1.00 81.00 271 THR A C 1
ATOM 2122 O O . THR A 1 271 ? -50.132 -7.227 40.234 1.00 81.00 271 THR A O 1
ATOM 2125 N N . ARG A 1 272 ? -48.519 -8.767 40.092 1.00 84.50 272 ARG A N 1
ATOM 2126 C CA . ARG A 1 272 ? -47.519 -7.909 39.437 1.00 84.50 272 ARG A CA 1
ATOM 2127 C C . ARG A 1 272 ? -47.387 -8.220 37.949 1.00 84.50 272 ARG A C 1
ATOM 2129 O O . ARG A 1 272 ? -47.513 -9.369 37.533 1.00 84.50 272 ARG A O 1
ATOM 2136 N N . THR A 1 273 ? -47.077 -7.202 37.153 1.00 86.25 273 THR A N 1
ATOM 2137 C CA . THR A 1 273 ? -46.766 -7.333 35.720 1.00 86.25 273 THR A CA 1
ATOM 2138 C C . THR A 1 273 ? -45.437 -6.649 35.404 1.00 86.25 273 THR A C 1
ATOM 2140 O O . THR A 1 273 ? -44.872 -5.955 36.248 1.00 86.25 273 THR A O 1
ATOM 2143 N N . ALA A 1 274 ? -44.928 -6.816 34.181 1.00 86.50 274 ALA A N 1
ATOM 2144 C CA . ALA A 1 274 ? -43.707 -6.136 33.746 1.00 86.50 274 ALA A CA 1
ATOM 2145 C C . ALA A 1 274 ? -43.849 -4.602 33.660 1.00 86.50 274 ALA A C 1
ATOM 2147 O O . ALA A 1 274 ? -42.833 -3.914 33.552 1.00 86.50 274 ALA A O 1
ATOM 2148 N N . GLU A 1 275 ? -45.076 -4.078 33.722 1.00 91.06 275 GLU A N 1
ATOM 2149 C CA . GLU A 1 275 ? -45.380 -2.648 33.608 1.00 91.06 275 GLU A CA 1
ATOM 2150 C C . GLU A 1 275 ? -45.912 -2.031 34.907 1.00 91.06 275 GLU A C 1
ATOM 2152 O O . GLU A 1 275 ? -45.905 -0.813 35.067 1.00 91.06 275 GLU A O 1
ATOM 2157 N N . LYS A 1 276 ? -46.370 -2.860 35.852 1.00 91.38 276 LYS A N 1
ATOM 2158 C CA . LYS A 1 276 ? -47.043 -2.403 37.068 1.00 91.38 276 LYS A CA 1
ATOM 2159 C C . LYS A 1 276 ? -46.690 -3.262 38.280 1.00 91.38 276 LYS A C 1
ATOM 2161 O O . LYS A 1 276 ? -46.863 -4.484 38.255 1.00 91.38 276 LYS A O 1
ATOM 2166 N N . LEU A 1 277 ? -46.281 -2.598 39.360 1.00 90.94 277 LEU A N 1
ATOM 2167 C CA . LEU A 1 277 ? -46.054 -3.174 40.686 1.00 90.94 277 LEU A CA 1
ATOM 2168 C C . LEU A 1 277 ? -46.968 -2.484 41.707 1.00 90.94 277 LEU A C 1
ATOM 2170 O O . LEU A 1 277 ? -46.969 -1.262 41.808 1.00 90.94 277 LEU A O 1
ATOM 2174 N N . GLU A 1 278 ? -47.705 -3.252 42.502 1.00 91.25 278 GLU A N 1
ATOM 2175 C CA . GLU A 1 278 ? -48.466 -2.728 43.644 1.00 91.25 278 GLU A CA 1
ATOM 2176 C C . GLU A 1 278 ? -47.796 -3.164 44.943 1.00 91.25 278 GLU A C 1
ATOM 2178 O O . GLU A 1 278 ? -47.397 -4.320 45.068 1.00 91.25 278 GLU A O 1
ATOM 2183 N N . LEU A 1 279 ? -47.669 -2.272 45.919 1.00 91.50 279 LEU A N 1
ATOM 2184 C CA . LEU A 1 279 ? -47.073 -2.576 47.221 1.00 91.50 279 LEU A CA 1
ATOM 2185 C C . LEU A 1 279 ? -47.797 -1.821 48.334 1.00 91.50 279 LEU A C 1
ATOM 2187 O O . LEU A 1 279 ? -48.283 -0.717 48.118 1.00 91.50 279 LEU A O 1
ATOM 2191 N N . ASP A 1 280 ? -47.847 -2.406 49.525 1.00 90.50 280 ASP A N 1
ATOM 2192 C CA . ASP A 1 280 ? -48.413 -1.745 50.700 1.00 90.50 280 ASP A CA 1
ATOM 2193 C C . ASP A 1 280 ? -47.276 -1.247 51.589 1.00 90.50 280 ASP A C 1
ATOM 2195 O O . ASP A 1 280 ? -46.345 -1.995 51.907 1.00 90.50 280 ASP A O 1
ATOM 2199 N N . LEU A 1 281 ? -47.339 0.024 51.988 1.00 89.25 281 LEU A N 1
ATOM 2200 C CA . LEU A 1 281 ? -46.430 0.545 52.997 1.00 89.25 281 LEU A CA 1
ATOM 2201 C C . LEU A 1 281 ? -46.733 -0.108 54.354 1.00 89.25 281 LEU A C 1
ATOM 2203 O O . LEU A 1 281 ? -47.900 -0.369 54.663 1.00 89.25 281 LEU A O 1
ATOM 2207 N N . PRO A 1 282 ? -45.711 -0.334 55.202 1.00 89.75 282 PRO A N 1
ATOM 2208 C CA . PRO A 1 282 ? -45.908 -0.904 56.528 1.00 89.75 282 PRO A CA 1
ATOM 2209 C C . PRO A 1 282 ? -46.941 -0.110 57.331 1.00 89.75 282 PRO A C 1
ATOM 2211 O O . PRO A 1 282 ? -46.971 1.120 57.227 1.00 89.75 282 PRO A O 1
ATOM 2214 N N . PRO A 1 283 ? -47.779 -0.773 58.138 1.00 86.81 283 PRO A N 1
ATOM 2215 C CA 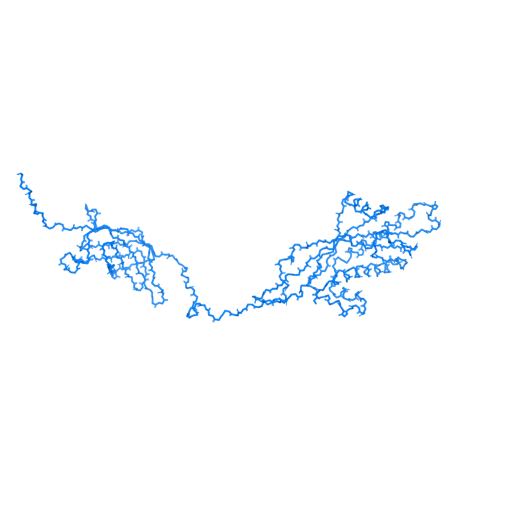. PRO A 1 283 ? -48.862 -0.098 58.826 1.00 86.81 283 PRO A CA 1
ATOM 2216 C C . PRO A 1 283 ? -48.313 0.828 59.923 1.00 86.81 283 PRO A C 1
ATOM 2218 O O . PRO A 1 283 ? -47.337 0.521 60.607 1.00 86.81 283 PRO A O 1
ATOM 2221 N N 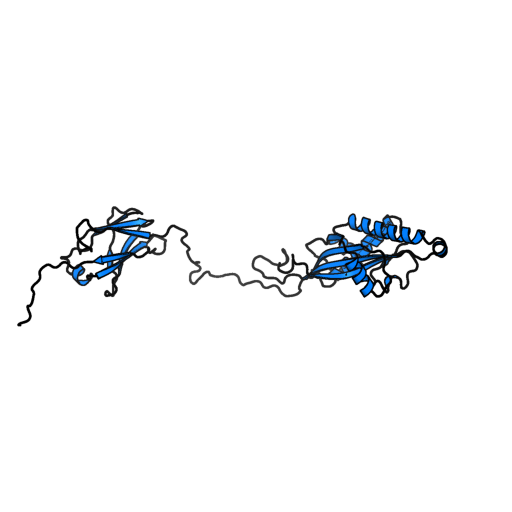. HIS A 1 284 ? -48.932 2.003 60.058 1.00 81.00 284 HIS A N 1
ATOM 2222 C CA . HIS A 1 284 ? -48.478 3.082 60.946 1.00 81.00 284 HIS A CA 1
ATOM 2223 C C . HIS A 1 284 ? -48.416 2.721 62.441 1.00 81.00 284 HIS A C 1
ATOM 2225 O O . HIS A 1 284 ? -47.728 3.398 63.201 1.00 81.00 284 HIS A O 1
ATOM 2231 N N . ASP A 1 285 ? -49.158 1.709 62.876 1.00 80.06 285 ASP A N 1
ATOM 2232 C CA . ASP A 1 285 ? -49.259 1.229 64.256 1.00 80.06 285 ASP A CA 1
ATOM 2233 C C . ASP A 1 285 ? -48.192 0.180 64.608 1.00 80.06 285 ASP A C 1
ATOM 2235 O O . ASP A 1 285 ? -48.003 -0.130 65.784 1.00 80.06 285 ASP A O 1
ATOM 2239 N N . ALA A 1 286 ? -47.439 -0.324 63.624 1.00 84.12 286 ALA A N 1
ATOM 2240 C CA . ALA A 1 286 ? -46.341 -1.249 63.871 1.00 84.12 286 ALA A CA 1
ATOM 2241 C C . ALA A 1 286 ? -45.117 -0.519 64.474 1.00 84.12 286 ALA A C 1
ATOM 2243 O O . ALA A 1 286 ? -44.541 0.353 63.813 1.00 84.12 286 ALA A O 1
ATOM 2244 N N . PRO A 1 287 ? -44.622 -0.915 65.668 1.00 79.94 287 PRO A N 1
ATOM 2245 C CA . PRO A 1 287 ? -43.463 -0.273 66.302 1.00 79.94 287 PRO A CA 1
ATOM 2246 C C . PRO A 1 287 ? -42.197 -0.293 65.433 1.00 79.94 287 PRO A C 1
ATOM 2248 O O . PRO A 1 287 ? -41.438 0.672 65.403 1.00 79.94 287 PRO A O 1
ATOM 2251 N N . ALA A 1 288 ? -41.995 -1.373 64.671 1.00 80.94 288 ALA A N 1
ATOM 2252 C CA . ALA A 1 288 ? -40.870 -1.497 63.747 1.00 80.94 288 ALA A CA 1
ATOM 2253 C C . ALA A 1 288 ? -40.968 -0.519 62.564 1.00 80.94 288 ALA A C 1
ATOM 2255 O O . ALA A 1 288 ? -39.951 0.007 62.122 1.00 80.94 288 ALA A O 1
ATOM 2256 N N . ALA A 1 289 ? -42.177 -0.232 62.069 1.00 82.00 289 ALA A N 1
ATOM 2257 C CA . ALA A 1 289 ? -42.367 0.732 60.988 1.00 82.00 289 ALA A CA 1
AT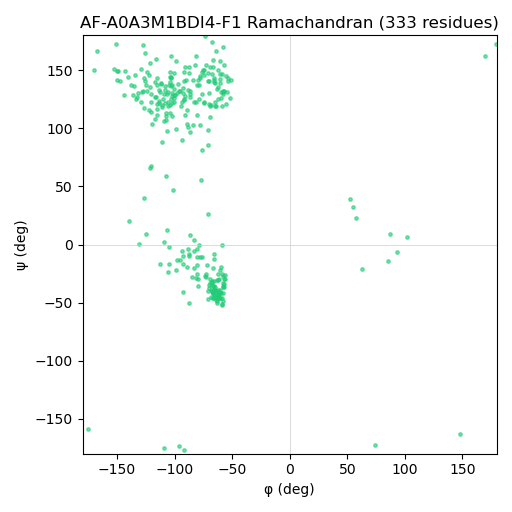OM 2258 C C . ALA A 1 289 ? -42.028 2.154 61.454 1.00 82.00 289 ALA A C 1
ATOM 2260 O O . ALA A 1 289 ? -41.348 2.881 60.739 1.00 82.00 289 ALA A O 1
ATOM 2261 N N . GLN A 1 290 ? -42.424 2.521 62.677 1.00 80.19 290 GLN A N 1
ATOM 2262 C CA . GLN A 1 290 ? -42.120 3.836 63.252 1.00 80.19 290 GLN A CA 1
ATOM 2263 C C . GLN A 1 290 ? -40.625 4.047 63.533 1.00 80.19 290 GLN A C 1
ATOM 2265 O O . GLN A 1 290 ? -40.145 5.173 63.445 1.00 80.19 290 GLN A O 1
ATOM 2270 N N . ALA A 1 291 ? -39.887 2.981 63.860 1.00 82.94 291 ALA A N 1
ATOM 2271 C CA . ALA A 1 291 ? -38.441 3.051 64.071 1.00 82.94 291 ALA A CA 1
ATOM 2272 C C . ALA A 1 291 ? -37.645 3.068 62.753 1.00 82.94 291 ALA A C 1
ATOM 2274 O O . ALA A 1 291 ? -36.622 3.744 62.661 1.00 82.94 291 ALA A O 1
ATOM 2275 N N . ASN A 1 292 ? -38.115 2.335 61.738 1.00 87.94 292 ASN A N 1
ATOM 2276 C CA . ASN A 1 292 ? -37.363 2.103 60.501 1.00 87.94 292 ASN A CA 1
ATOM 2277 C C . ASN A 1 292 ? -37.713 3.078 59.367 1.00 87.94 292 ASN A C 1
ATOM 2279 O O . ASN A 1 292 ? -36.988 3.129 58.376 1.00 87.94 292 ASN A O 1
ATOM 2283 N N . TRP A 1 293 ? -38.803 3.843 59.487 1.00 89.25 293 TRP A N 1
ATOM 2284 C CA . TRP A 1 293 ? -39.242 4.806 58.476 1.00 89.25 293 TRP A CA 1
ATOM 2285 C C . TRP A 1 293 ? -39.308 6.221 59.053 1.00 89.25 293 TRP A C 1
ATOM 2287 O O . TRP A 1 293 ? -40.149 6.541 59.889 1.00 89.25 293 TRP A O 1
ATOM 2297 N N . ALA A 1 294 ? -38.438 7.098 58.556 1.00 89.50 294 ALA A N 1
ATOM 2298 C CA . ALA A 1 294 ? -38.463 8.531 58.835 1.00 89.50 294 ALA A CA 1
ATOM 2299 C C . ALA A 1 294 ? -39.368 9.273 57.841 1.00 89.50 294 ALA A C 1
ATOM 2301 O O . ALA A 1 294 ? -39.432 8.896 56.675 1.00 89.50 294 ALA A O 1
ATOM 2302 N N . ALA A 1 295 ? -40.030 10.353 58.257 1.00 88.81 295 ALA A N 1
ATOM 2303 C CA . ALA A 1 295 ? -40.716 11.245 57.320 1.00 88.81 295 ALA A CA 1
ATOM 2304 C C . ALA A 1 295 ? -39.699 12.048 56.487 1.00 88.81 295 ALA A C 1
ATOM 2306 O O . ALA A 1 295 ? -38.692 12.508 57.024 1.00 88.81 295 ALA A O 1
ATOM 2307 N N . GLY A 1 296 ? -39.969 12.246 55.194 1.00 89.88 296 GLY A N 1
ATOM 2308 C CA . GLY A 1 296 ? -39.044 12.917 54.278 1.00 89.88 296 GLY A CA 1
ATOM 2309 C C . GLY A 1 296 ? -39.114 12.398 52.844 1.00 89.88 296 GLY A C 1
ATOM 2310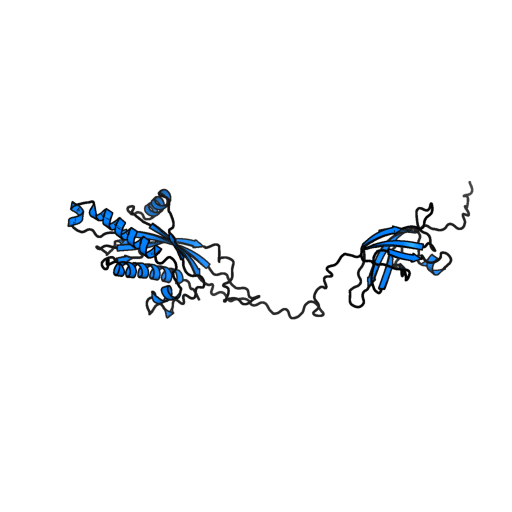 O O . GLY A 1 296 ? -40.078 11.742 52.447 1.00 89.88 296 GLY A O 1
ATOM 2311 N N . PHE A 1 297 ? -38.089 12.710 52.051 1.00 92.06 297 PHE A N 1
ATOM 2312 C CA . PHE A 1 297 ? -37.970 12.250 50.667 1.00 92.06 297 PHE A CA 1
ATOM 2313 C C . PHE A 1 297 ? -37.148 10.962 50.599 1.00 92.06 297 PHE A C 1
ATOM 2315 O O . PHE A 1 297 ? -35.991 10.931 51.012 1.00 92.06 297 PHE A O 1
ATOM 2322 N N . TYR A 1 298 ? -37.750 9.919 50.040 1.00 93.88 298 TYR A N 1
ATOM 2323 C CA . TYR A 1 298 ? -37.108 8.649 49.735 1.00 93.88 298 TYR A CA 1
ATOM 2324 C C . TYR A 1 298 ? -36.755 8.571 48.261 1.00 93.88 298 TYR A C 1
ATOM 2326 O O . TYR A 1 298 ? -37.496 9.047 47.403 1.00 93.88 298 TYR A O 1
ATOM 2334 N N . THR A 1 299 ? -35.659 7.886 47.976 1.00 94.56 299 THR A N 1
ATOM 2335 C CA . THR A 1 299 ? -35.300 7.449 46.633 1.00 94.56 299 THR A CA 1
ATOM 2336 C C . THR A 1 299 ? -35.802 6.025 46.437 1.00 94.56 299 THR A C 1
ATOM 2338 O O . THR A 1 299 ? -35.397 5.118 47.166 1.00 94.56 299 THR A O 1
ATOM 2341 N N . VAL A 1 300 ? -36.686 5.834 45.461 1.00 94.31 300 VAL A N 1
ATOM 2342 C CA . VAL A 1 300 ? -37.310 4.549 45.133 1.00 94.31 300 VAL A CA 1
ATOM 2343 C C . VAL A 1 300 ? -36.599 3.923 43.939 1.00 94.31 300 VAL A C 1
ATOM 2345 O O . VAL A 1 300 ? -36.422 4.570 42.907 1.00 94.31 300 VAL A O 1
ATOM 2348 N N . THR A 1 301 ? -36.195 2.661 44.064 1.00 94.50 301 THR A N 1
ATOM 2349 C CA . THR A 1 301 ? -35.556 1.877 42.994 1.00 94.50 301 THR A CA 1
ATOM 2350 C C . THR A 1 301 ? -36.115 0.458 42.987 1.00 94.50 301 THR A C 1
ATOM 2352 O O . THR A 1 301 ? -36.238 -0.153 44.045 1.00 94.50 301 THR A O 1
ATOM 2355 N N . ALA A 1 302 ? -36.413 -0.107 41.819 1.00 92.06 302 ALA A N 1
ATOM 2356 C CA . ALA A 1 302 ? -36.760 -1.518 41.688 1.00 92.06 30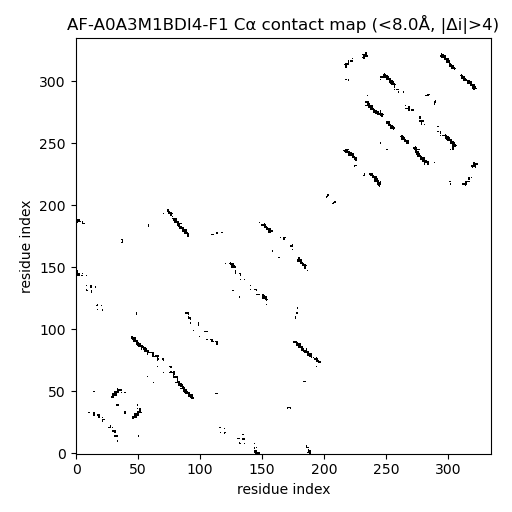2 ALA A CA 1
ATOM 2357 C C . ALA A 1 302 ? -35.481 -2.352 41.521 1.00 92.06 302 ALA A C 1
ATOM 2359 O O . ALA A 1 302 ? -34.637 -2.039 40.684 1.00 92.06 302 ALA A O 1
ATOM 2360 N N . VAL A 1 303 ? -35.342 -3.402 42.326 1.00 91.56 303 VAL A N 1
ATOM 2361 C CA . VAL A 1 303 ? -34.261 -4.391 42.285 1.00 91.56 303 VAL A CA 1
ATOM 2362 C C . VAL A 1 303 ? -34.864 -5.711 41.821 1.00 91.56 303 VAL A C 1
ATOM 2364 O O . VAL A 1 303 ? -35.789 -6.228 42.447 1.00 91.56 303 VAL A O 1
ATOM 2367 N N . ILE A 1 304 ? -34.374 -6.225 40.700 1.00 88.44 304 ILE A N 1
ATOM 2368 C CA . ILE A 1 304 ? -34.923 -7.385 40.003 1.00 88.44 304 ILE A CA 1
ATOM 2369 C C . ILE A 1 304 ? -33.823 -8.436 39.896 1.00 88.44 304 ILE A C 1
ATOM 2371 O O . ILE A 1 304 ? -32.815 -8.222 39.228 1.00 88.44 304 ILE A O 1
ATOM 2375 N N . GLU A 1 305 ? -34.028 -9.569 40.547 1.00 85.06 305 GLU A N 1
ATOM 2376 C CA . GLU A 1 305 ? -33.119 -10.712 40.566 1.00 85.06 305 GLU A CA 1
ATOM 2377 C C . GLU A 1 305 ? -33.706 -11.845 39.709 1.00 85.06 305 GLU A C 1
ATOM 2379 O O . GLU A 1 305 ? -34.887 -12.196 39.843 1.00 85.06 305 GLU A O 1
ATOM 2384 N N . GLY A 1 306 ? -32.888 -12.377 38.796 1.00 74.56 306 GLY A N 1
ATOM 2385 C CA . GLY A 1 306 ? -33.184 -13.573 38.004 1.00 74.56 306 GLY A CA 1
ATOM 2386 C C . GLY A 1 306 ? -32.426 -14.789 38.539 1.00 74.56 306 GLY A C 1
ATOM 2387 O O . GLY A 1 306 ? -31.452 -14.632 39.269 1.00 74.56 306 GLY A O 1
ATOM 2388 N N . THR A 1 307 ? -32.865 -15.995 38.172 1.00 61.41 307 THR A N 1
ATOM 2389 C CA . THR A 1 307 ? -32.312 -17.270 38.670 1.00 61.41 307 THR A CA 1
ATOM 2390 C C . THR A 1 307 ? -30.830 -17.462 38.325 1.00 61.41 307 THR A C 1
ATOM 2392 O O . THR A 1 307 ? -30.108 -18.063 39.110 1.00 61.41 307 THR A O 1
ATOM 2395 N N . ASP A 1 308 ? -30.378 -16.892 37.202 1.00 67.56 308 ASP A N 1
ATOM 2396 C CA . ASP A 1 308 ? -28.993 -16.948 36.701 1.00 67.56 308 ASP A CA 1
ATOM 2397 C C . ASP A 1 308 ? -28.523 -15.594 36.120 1.00 67.56 308 ASP A C 1
ATOM 2399 O O . ASP A 1 308 ? -27.581 -15.535 35.335 1.00 67.56 308 ASP A O 1
ATOM 2403 N N . GLU A 1 309 ? -29.181 -14.485 36.483 1.00 69.44 309 GLU A N 1
ATOM 2404 C CA . GLU A 1 309 ? -28.789 -13.135 36.049 1.00 69.44 309 GLU A CA 1
ATOM 2405 C C . GLU A 1 309 ? -28.348 -12.281 37.247 1.00 69.44 309 GLU A C 1
ATOM 2407 O O . GLU A 1 309 ? -28.965 -12.360 38.317 1.00 69.44 309 GLU A O 1
ATOM 2412 N N . PRO A 1 310 ? -27.327 -11.413 37.095 1.00 73.19 310 PRO A N 1
ATOM 2413 C CA . PRO A 1 310 ? -26.966 -10.466 38.142 1.00 73.19 310 PRO A CA 1
ATOM 2414 C C . PRO A 1 310 ? -28.150 -9.547 38.474 1.00 73.19 310 PRO A C 1
ATOM 2416 O O . PRO A 1 310 ? -28.937 -9.181 37.599 1.00 73.19 310 PRO A O 1
ATOM 2419 N N . ALA A 1 311 ? -28.264 -9.140 39.742 1.00 79.62 311 ALA A N 1
ATOM 2420 C CA . ALA A 1 311 ? -29.336 -8.259 40.196 1.00 79.62 311 ALA A CA 1
ATOM 2421 C C . ALA A 1 311 ? -29.373 -6.960 39.369 1.00 79.62 311 ALA A C 1
ATOM 2423 O O . ALA A 1 311 ? -28.407 -6.195 39.333 1.00 79.62 311 ALA A O 1
ATOM 2424 N N . ARG A 1 312 ? -30.507 -6.700 38.718 1.00 83.94 312 ARG A N 1
ATOM 2425 C CA . ARG A 1 312 ? -30.737 -5.518 37.882 1.00 83.94 312 ARG A CA 1
ATOM 2426 C C . ARG A 1 312 ? -31.421 -4.447 38.714 1.00 83.94 312 ARG A C 1
ATOM 2428 O O . ARG A 1 312 ? -32.415 -4.722 39.382 1.00 83.94 312 ARG A O 1
ATOM 2435 N N . THR A 1 313 ? -30.930 -3.215 38.658 1.00 89.00 313 THR A N 1
ATOM 2436 C CA . THR A 1 313 ? -31.582 -2.076 39.317 1.00 89.00 313 THR A CA 1
ATOM 2437 C C . THR A 1 313 ? -32.150 -1.114 38.290 1.00 89.00 313 THR A C 1
ATOM 2439 O O . THR A 1 313 ? -31.484 -0.813 37.299 1.00 89.00 313 THR A O 1
ATOM 2442 N N . SER A 1 314 ? -33.350 -0.600 38.542 1.00 90.75 314 SER A N 1
ATOM 2443 C CA . SER A 1 314 ? -33.952 0.434 37.704 1.00 90.75 314 SER A CA 1
ATOM 2444 C C . SER A 1 314 ? -33.300 1.809 37.891 1.00 90.75 314 SER A C 1
ATOM 2446 O O . SER A 1 314 ? -32.433 2.003 38.746 1.00 90.75 314 SER A O 1
ATOM 2448 N N . ASN A 1 315 ? -33.785 2.804 37.145 1.00 92.19 315 ASN A N 1
ATOM 2449 C CA . ASN A 1 315 ? -33.637 4.213 37.521 1.00 92.19 315 ASN A CA 1
ATOM 2450 C C . ASN A 1 315 ? -34.264 4.498 38.905 1.00 92.19 315 ASN A C 1
ATOM 2452 O O . ASN A 1 315 ? -34.977 3.672 39.484 1.00 92.19 315 ASN A O 1
ATOM 2456 N N . ALA A 1 316 ? -33.998 5.695 39.422 1.00 93.69 316 ALA A N 1
ATOM 2457 C CA . ALA A 1 316 ? -34.436 6.134 40.736 1.00 93.69 316 ALA A CA 1
ATOM 2458 C C . ALA A 1 316 ? -35.448 7.285 40.637 1.00 93.69 316 ALA A C 1
ATOM 2460 O O . ALA A 1 316 ? -35.194 8.256 39.923 1.00 93.69 316 ALA A O 1
ATOM 2461 N N . LEU A 1 317 ? -36.561 7.199 41.374 1.00 94.12 317 LEU A N 1
ATOM 2462 C CA . LEU A 1 317 ? -37.560 8.271 41.478 1.00 94.12 317 LEU A CA 1
ATOM 2463 C C . LEU A 1 317 ? -37.766 8.717 42.934 1.00 94.12 317 LEU A C 1
ATOM 2465 O O . LEU A 1 317 ? -37.692 7.885 43.839 1.00 94.12 317 LEU A O 1
ATOM 2469 N N . PRO A 1 318 ? -38.039 10.010 43.184 1.00 92.88 318 PRO A N 1
ATOM 2470 C CA . PRO A 1 318 ? -38.316 10.506 44.524 1.00 92.88 318 PRO A CA 1
ATOM 2471 C C . PRO A 1 318 ? -39.746 10.171 44.977 1.00 92.88 318 PRO A C 1
ATOM 2473 O O . PRO A 1 318 ? -40.693 10.237 44.194 1.00 92.88 318 PRO A O 1
ATOM 2476 N N . LEU A 1 319 ? -39.915 9.900 46.269 1.00 91.69 319 LEU A N 1
ATOM 2477 C CA . LEU A 1 319 ? -41.203 9.698 46.929 1.00 91.69 319 LEU A CA 1
ATOM 2478 C C . LEU A 1 319 ? -41.233 10.433 48.273 1.00 91.69 319 LEU A C 1
ATOM 2480 O O . LEU A 1 319 ? -40.348 10.250 49.103 1.00 91.69 319 LEU A O 1
ATOM 2484 N N . SER A 1 320 ? -42.258 11.247 48.516 1.00 92.12 320 SER A N 1
ATOM 2485 C CA . SER A 1 320 ? -42.430 11.974 49.778 1.00 92.12 320 SER A CA 1
ATOM 2486 C C . SER A 1 320 ? -43.252 11.166 50.789 1.00 92.12 320 SER A C 1
ATOM 2488 O O . SER A 1 320 ? -44.460 11.003 50.620 1.00 92.12 320 SER A O 1
ATOM 2490 N N . LEU A 1 321 ? -42.626 10.705 51.875 1.00 90.50 321 LEU A N 1
ATOM 2491 C CA . LEU A 1 321 ? -43.315 10.116 53.025 1.00 90.50 321 LEU A CA 1
ATOM 2492 C C . LEU A 1 321 ? -43.677 11.215 54.033 1.00 90.50 321 LEU A C 1
ATOM 2494 O O . LEU A 1 321 ? -42.807 11.861 54.618 1.00 90.50 321 LEU A O 1
ATOM 2498 N N . SER A 1 322 ? -44.971 11.431 54.235 1.00 88.56 322 SER A N 1
ATOM 2499 C CA . SER A 1 322 ? -45.517 12.431 55.149 1.00 88.56 322 SER A CA 1
ATOM 2500 C C . SER A 1 322 ? -45.726 11.848 56.549 1.00 88.56 322 SER A C 1
ATOM 2502 O O . SER A 1 322 ? -46.189 10.711 56.677 1.00 88.56 322 SER A O 1
ATOM 2504 N N . PRO A 1 323 ? -45.465 12.619 57.618 1.00 85.81 323 PRO A N 1
ATOM 2505 C CA . PRO A 1 323 ? -45.817 12.190 58.961 1.00 85.81 323 PRO A CA 1
ATOM 2506 C C . PRO A 1 323 ? -47.342 12.187 59.137 1.00 85.81 323 PRO A C 1
ATOM 2508 O O . PRO A 1 323 ? -48.068 12.962 58.504 1.00 85.81 323 PRO A O 1
ATOM 2511 N N . ARG A 1 324 ? -47.837 11.338 60.040 1.00 82.50 324 ARG A N 1
ATOM 2512 C CA . ARG A 1 324 ? -49.231 11.367 60.492 1.00 82.50 324 ARG A CA 1
ATOM 2513 C C . ARG A 1 324 ? -49.297 12.037 61.860 1.00 82.50 324 ARG A C 1
ATOM 2515 O O . ARG A 1 324 ? -48.839 11.477 62.849 1.00 82.50 324 ARG A O 1
ATOM 2522 N N . LEU A 1 325 ? -49.873 13.234 61.911 1.00 79.06 325 LEU A N 1
ATOM 2523 C CA . LEU A 1 325 ? -50.091 13.961 63.161 1.00 79.06 325 LEU A CA 1
ATOM 2524 C C . LEU A 1 325 ? -51.351 13.412 63.842 1.00 79.06 325 LEU A C 1
ATOM 2526 O O . LEU A 1 325 ? -52.454 13.571 63.325 1.00 79.06 325 LEU A O 1
ATOM 2530 N N . THR A 1 326 ? -51.191 12.733 64.976 1.00 79.00 326 THR A N 1
ATOM 2531 C CA . THR A 1 326 ? -52.303 12.160 65.762 1.00 79.00 326 THR A CA 1
ATOM 2532 C C . THR A 1 326 ? -52.864 13.133 66.797 1.00 79.00 326 THR A C 1
ATOM 2534 O O . THR A 1 326 ? -54.000 12.982 67.235 1.00 79.00 326 THR A O 1
ATOM 2537 N N . GLY A 1 327 ? -52.098 14.162 67.153 1.00 76.81 327 GLY A N 1
ATOM 2538 C CA . GLY A 1 327 ? -52.515 15.241 68.033 1.00 76.81 327 GLY A CA 1
ATOM 2539 C C . GLY A 1 327 ? -51.480 16.357 68.032 1.00 76.81 327 GLY A C 1
ATOM 2540 O O . GLY A 1 327 ? -50.290 16.117 67.834 1.00 76.81 327 GLY A O 1
ATOM 2541 N N . ILE A 1 328 ? -51.938 17.586 68.240 1.00 75.38 328 ILE A N 1
ATOM 2542 C CA . ILE A 1 328 ? -51.075 18.741 68.467 1.00 75.38 328 ILE A CA 1
ATOM 2543 C C . ILE A 1 328 ? -51.378 19.198 69.888 1.00 75.38 328 ILE A C 1
ATOM 2545 O O . ILE A 1 328 ? -52.505 19.591 70.174 1.00 75.38 328 ILE A O 1
ATOM 2549 N N . SER A 1 329 ? -50.387 19.133 70.774 1.00 78.31 329 SER A N 1
ATOM 2550 C CA . SER A 1 329 ? -50.451 19.772 72.089 1.00 78.31 329 SER A CA 1
ATOM 2551 C C . SER A 1 329 ? -49.459 20.928 72.078 1.00 78.31 329 SER A C 1
ATOM 2553 O O . SER A 1 329 ? -48.285 20.718 72.392 1.00 78.31 329 SER A O 1
ATOM 2555 N N . PRO A 1 330 ? -49.874 22.136 71.654 1.00 75.19 330 PRO A N 1
ATOM 2556 C CA . PRO A 1 330 ? -48.995 23.289 71.707 1.00 75.19 330 PRO A CA 1
ATOM 2557 C C . PRO A 1 330 ? -48.597 23.509 73.167 1.00 75.19 330 PRO A C 1
ATOM 2559 O O . PRO A 1 330 ? -49.460 23.517 74.041 1.00 75.19 330 PRO A O 1
ATOM 2562 N N . ASN A 1 331 ? -47.306 23.687 73.434 1.00 73.44 331 ASN A N 1
ATOM 2563 C CA . ASN A 1 331 ? -46.842 24.240 74.701 1.00 73.44 331 ASN A CA 1
ATOM 2564 C C . ASN A 1 331 ? -46.689 25.754 74.490 1.00 73.44 331 ASN A C 1
ATOM 2566 O O . ASN A 1 331 ? -45.646 26.173 73.978 1.00 73.44 331 ASN A O 1
ATOM 2570 N N . PRO A 1 332 ? -47.732 26.574 74.729 1.00 71.19 332 PRO A N 1
ATOM 2571 C CA . PRO A 1 332 ? -47.619 28.008 74.519 1.00 71.19 332 PRO A CA 1
ATOM 2572 C C . PRO A 1 332 ? -46.545 28.555 75.461 1.00 71.19 332 PRO A C 1
ATOM 2574 O O . PRO A 1 332 ? -46.609 28.351 76.672 1.00 71.19 332 PRO A O 1
ATOM 2577 N N . ALA A 1 333 ? -45.550 29.241 74.898 1.00 68.06 333 ALA A N 1
ATOM 2578 C CA . ALA A 1 333 ? -44.557 29.942 75.696 1.00 68.06 333 ALA A CA 1
ATOM 2579 C C . ALA A 1 333 ? -45.277 30.939 76.628 1.00 68.06 333 ALA A C 1
ATOM 2581 O O . ALA A 1 333 ? -46.163 31.662 76.152 1.00 68.06 333 ALA A O 1
ATOM 2582 N N . PRO A 1 334 ? -44.947 30.984 77.933 1.00 66.56 334 PRO A N 1
ATOM 2583 C CA . PRO A 1 334 ? -45.464 32.028 78.807 1.00 66.56 334 PRO A CA 1
ATOM 2584 C C . PRO A 1 334 ? -45.015 33.383 78.246 1.00 66.56 334 PRO A C 1
ATOM 2586 O O . PRO A 1 334 ? -43.838 33.557 77.930 1.00 66.56 334 PRO A O 1
ATOM 2589 N N . ARG A 1 335 ? -45.983 34.282 78.033 1.00 58.75 335 ARG A N 1
ATOM 2590 C CA . ARG A 1 335 ? -45.752 35.630 77.496 1.00 58.75 335 ARG A CA 1
ATOM 2591 C C . ARG A 1 335 ? -44.914 36.488 78.426 1.00 58.75 335 ARG A C 1
ATOM 2593 O O . ARG A 1 335 ? -45.147 36.403 79.652 1.00 58.75 335 ARG A O 1
#

Radius of gyration: 44.01 Å; Cα contacts (8 Å, |Δi|>4): 583; chains: 1; bounding box: 87×55×125 Å

Mean predicted aligned error: 14.21 Å

Sequence (335 aa):
MSNALSIAAVTATLRNLLDQGLINAGEAGVTVTTRPPDRARNGTNGDQINLFLYHTAVNPTWRNMDVPWRVKPGESGHPPLPLNLHYLITAYVGENEEDIITGGTQLLGNHRLLGLAMSLLHDHPVLHAEEIMGNLPTQDRQDYPYDQVENVRITPQPLSLEEITKIWTGFQTQYRLSAAYEVSVVLIESVRPRRAPMPVLRRGSEDRGVETVLGPFSTIEEVKRPPGERYGVQLGDALEILGRNLGGENVRVRFSHPLLTQDQFLTPKPTRTAEKLELDLPPHDAPAAQANWAAGFYTVTAVIEGTDEPARTSNALPLSLSPRLTGISPNPAPR